Protein AF-A0A0J9TLI7-F1 (afdb_monomer_lite)

Secondary structure (DSSP, 8-state):
-PPPB--HHHHHHHHHHHHHHHHHHHHHHHHHHHHHHHHHHHHHHHHHHHHHHHT-SHHHHHHHHHHHHH-TT--HHHHHHHIIIIIHHHHHHHHHHHHHHHHHHHHHHHHHHHHHHHHHHHHTB-HHHHHHHHHTTTHHHHHHHHHHHHHHHHHHHHHHHHHHHHHHHHHHHHHHHHHHHHHHHTTTHHHHHHHHT-

Structure (mmCIF, N/CA/C/O backbone):
data_AF-A0A0J9TLI7-F1
#
_entry.id   AF-A0A0J9TLI7-F1
#
loop_
_atom_site.group_PDB
_atom_site.id
_atom_site.type_symbol
_atom_site.label_atom_id
_atom_site.label_alt_id
_atom_site.label_comp_id
_atom_site.label_asym_id
_atom_site.label_entity_id
_atom_site.label_seq_id
_atom_site.pdbx_PDB_ins_code
_atom_site.Cartn_x
_atom_site.Cartn_y
_atom_site.Cartn_z
_atom_site.occupancy
_atom_site.B_iso_or_equiv
_atom_site.auth_seq_id
_atom_site.auth_comp_id
_atom_site.auth_asym_id
_atom_site.auth_atom_id
_atom_site.pdbx_PDB_model_num
ATOM 1 N N . MET A 1 1 ? -34.061 2.898 21.676 1.00 44.84 1 MET A N 1
ATOM 2 C CA . MET A 1 1 ? -32.784 3.290 22.317 1.00 44.84 1 MET A CA 1
ATOM 3 C C . MET A 1 1 ? -32.244 2.070 23.052 1.00 44.84 1 MET A C 1
ATOM 5 O O . MET A 1 1 ? -33.017 1.471 23.788 1.00 44.84 1 MET A O 1
ATOM 9 N N . ARG A 1 2 ? -30.991 1.642 22.825 1.00 58.31 2 ARG A N 1
ATOM 10 C CA . ARG A 1 2 ? -30.380 0.601 23.676 1.00 58.31 2 ARG A CA 1
ATOM 11 C C . ARG A 1 2 ? -30.131 1.209 25.059 1.00 58.31 2 ARG A C 1
ATOM 13 O O . ARG A 1 2 ? -29.616 2.322 25.131 1.00 58.31 2 ARG A O 1
ATOM 20 N N . GLN A 1 3 ? -30.529 0.518 26.126 1.00 75.25 3 GLN A N 1
ATOM 21 C CA . GLN A 1 3 ? -30.187 0.929 27.489 1.00 75.25 3 GLN A CA 1
ATOM 22 C C . GLN A 1 3 ? -28.665 0.896 27.656 1.00 75.25 3 GLN A C 1
ATOM 24 O O . GLN A 1 3 ? -28.019 -0.073 27.253 1.00 75.25 3 GLN A O 1
ATOM 29 N N . LYS A 1 4 ? -28.101 1.970 28.217 1.00 84.69 4 LYS A N 1
ATOM 30 C CA . LYS A 1 4 ? -26.690 2.016 28.607 1.00 84.69 4 LYS A CA 1
ATOM 31 C C . LYS A 1 4 ? -26.465 1.096 29.806 1.00 84.69 4 LYS A C 1
ATOM 33 O O . LYS A 1 4 ? -27.371 0.882 30.607 1.00 84.69 4 LYS A O 1
ATOM 38 N N . ALA A 1 5 ? -25.264 0.547 29.924 1.00 84.06 5 ALA A N 1
ATOM 39 C CA . ALA A 1 5 ? -24.871 -0.215 31.097 1.00 84.06 5 ALA A CA 1
ATOM 40 C C . ALA A 1 5 ? -24.574 0.741 32.260 1.00 84.06 5 ALA A C 1
ATOM 42 O O . ALA A 1 5 ? -23.767 1.659 32.120 1.00 84.06 5 ALA A O 1
ATOM 43 N N . SER A 1 6 ? -25.184 0.491 33.414 1.00 86.56 6 SER A N 1
ATOM 44 C CA . SER A 1 6 ? -24.868 1.171 34.677 1.00 86.56 6 SER A CA 1
ATOM 45 C C . SER A 1 6 ? -23.756 0.461 35.467 1.00 86.56 6 SER A C 1
ATOM 47 O O . SER A 1 6 ? -23.133 1.045 36.347 1.00 86.56 6 SER A O 1
ATOM 49 N N . SER A 1 7 ? -23.465 -0.806 35.139 1.00 90.75 7 SER A N 1
ATOM 50 C CA . SER A 1 7 ? -22.418 -1.615 35.777 1.00 90.75 7 SER A CA 1
ATOM 51 C C . SER A 1 7 ? -21.146 -1.673 34.927 1.00 90.75 7 SER A C 1
ATOM 53 O O . SER A 1 7 ? -21.169 -2.194 33.808 1.00 90.75 7 SER A O 1
ATOM 55 N N . TRP A 1 8 ? -20.024 -1.209 35.494 1.00 89.50 8 TRP A N 1
ATOM 56 C CA . TRP A 1 8 ? -18.690 -1.305 34.884 1.00 89.50 8 TRP A CA 1
ATOM 57 C C . TRP A 1 8 ? -18.305 -2.742 34.553 1.00 89.50 8 TRP A C 1
ATOM 59 O O . TRP A 1 8 ? -17.880 -3.006 33.439 1.00 89.50 8 TRP A O 1
ATOM 69 N N . ASP A 1 9 ? -18.488 -3.687 35.476 1.00 88.44 9 ASP A N 1
ATOM 70 C CA . ASP A 1 9 ? -18.009 -5.061 35.287 1.00 88.44 9 ASP A CA 1
ATOM 71 C C . ASP A 1 9 ? -18.817 -5.797 34.209 1.00 88.44 9 ASP A C 1
ATOM 73 O O . ASP A 1 9 ? -18.264 -6.551 33.403 1.00 88.44 9 ASP A O 1
ATOM 77 N N . ALA A 1 10 ? -20.135 -5.569 34.157 1.00 89.25 10 ALA A N 1
ATOM 78 C CA . ALA A 1 10 ? -20.985 -6.107 33.096 1.00 89.25 10 ALA A CA 1
ATOM 79 C C . ALA A 1 10 ? -20.630 -5.489 31.735 1.00 89.25 10 ALA A C 1
ATOM 81 O O . ALA A 1 10 ? -20.543 -6.199 30.727 1.00 89.25 10 ALA A O 1
ATOM 82 N N . TRP A 1 11 ? -20.366 -4.181 31.711 1.00 92.44 11 TRP A N 1
ATOM 83 C CA . TRP A 1 11 ? -19.867 -3.488 30.531 1.00 92.44 11 TRP A CA 1
ATOM 84 C C . TRP A 1 11 ? -18.494 -4.034 30.108 1.00 92.44 11 TRP A C 1
ATOM 86 O O . TRP A 1 11 ? -18.333 -4.479 28.979 1.00 92.44 11 TRP A O 1
ATOM 96 N N . LEU A 1 12 ? -17.516 -4.151 30.993 1.00 88.94 12 LEU A N 1
ATOM 97 C CA . LEU A 1 12 ? -16.186 -4.641 30.641 1.00 88.94 12 LEU A CA 1
ATOM 98 C C . LEU A 1 12 ? -16.225 -6.085 30.106 1.00 88.94 12 LEU A C 1
ATOM 100 O O . LEU A 1 12 ? -15.574 -6.402 29.108 1.00 88.94 12 LEU A O 1
ATOM 104 N N . LYS A 1 13 ? -17.067 -6.953 30.687 1.00 86.94 13 LYS A N 1
ATOM 105 C CA . LYS A 1 13 ? -17.315 -8.315 30.172 1.00 86.94 13 LYS A CA 1
ATOM 106 C C . LYS A 1 13 ? -17.907 -8.310 28.760 1.00 86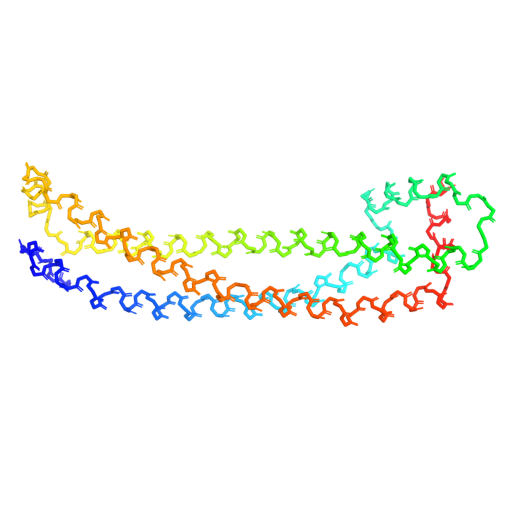.94 13 LYS A C 1
ATOM 108 O O . LYS A 1 13 ? -17.491 -9.112 27.923 1.00 86.94 13 LYS A O 1
ATOM 113 N N . GLY A 1 14 ? -18.843 -7.403 28.477 1.00 87.50 14 GLY A N 1
ATOM 114 C CA . GLY A 1 14 ? -19.465 -7.259 27.156 1.00 87.50 14 GLY A CA 1
ATOM 115 C C . GLY A 1 14 ? -18.499 -6.813 26.051 1.00 87.50 14 GLY A C 1
ATOM 116 O O . GLY A 1 14 ? -18.714 -7.148 24.887 1.00 87.50 14 GLY A O 1
ATOM 117 N N . THR A 1 15 ? -17.400 -6.140 26.407 1.00 88.94 15 THR A N 1
ATOM 118 C CA . THR A 1 15 ? -16.395 -5.623 25.462 1.00 88.94 15 THR A CA 1
ATOM 119 C C . THR A 1 15 ? -15.762 -6.725 24.615 1.00 88.94 15 THR A C 1
ATOM 121 O O . THR A 1 15 ? -15.526 -6.516 23.431 1.00 88.94 15 THR A O 1
ATOM 124 N N . LYS A 1 16 ? -15.536 -7.927 25.167 1.00 84.38 16 LYS A N 1
ATOM 125 C CA . LYS A 1 16 ? -14.957 -9.046 24.396 1.00 84.38 16 LYS A CA 1
ATOM 126 C C . LYS A 1 16 ? -15.847 -9.477 23.230 1.00 84.38 16 LYS A C 1
ATOM 128 O O . LYS A 1 16 ? -15.343 -9.720 22.141 1.00 84.38 16 LYS A O 1
ATOM 133 N N . LYS A 1 17 ? -17.162 -9.567 23.455 1.00 87.31 17 LYS A N 1
ATOM 134 C CA . LYS A 1 17 ? -18.124 -9.931 22.406 1.00 87.31 17 LYS A CA 1
ATOM 135 C C . LYS A 1 17 ? -18.183 -8.852 21.327 1.00 87.31 17 LYS A C 1
ATOM 137 O O . LYS A 1 17 ? -18.219 -9.167 20.145 1.00 87.31 17 LYS A O 1
ATOM 142 N N . ASP A 1 18 ? -18.178 -7.592 21.742 1.00 91.44 18 ASP A N 1
ATOM 143 C CA . ASP A 1 18 ? -18.232 -6.462 20.819 1.00 91.44 18 ASP A CA 1
ATOM 144 C C . ASP A 1 18 ? -16.942 -6.307 19.993 1.00 91.44 18 ASP A C 1
ATOM 146 O O . ASP A 1 18 ? -16.991 -6.017 18.802 1.00 91.44 18 ASP A O 1
ATOM 150 N N . TYR A 1 19 ? -15.787 -6.613 20.585 1.00 92.19 19 TYR A N 1
ATOM 151 C CA . TYR A 1 19 ? -14.505 -6.661 19.881 1.00 92.19 19 TYR A CA 1
ATOM 152 C C . TYR A 1 19 ? -14.490 -7.687 18.734 1.00 92.19 19 TYR A C 1
ATOM 154 O O . TYR A 1 19 ? -13.942 -7.419 17.665 1.00 92.19 19 TYR A O 1
ATOM 162 N N . GLU A 1 20 ? -15.131 -8.846 18.902 1.00 90.88 20 GLU A N 1
ATOM 163 C CA . GLU A 1 20 ? -15.270 -9.809 17.801 1.00 90.88 20 GLU A CA 1
ATOM 164 C C . GLU A 1 20 ? -16.144 -9.258 16.661 1.00 90.88 20 GLU A C 1
ATOM 166 O O . GLU A 1 20 ? -15.833 -9.482 15.490 1.00 90.88 20 GLU A O 1
ATOM 171 N N . ASN A 1 21 ? -17.168 -8.451 16.969 1.00 92.06 21 ASN A N 1
ATOM 172 C CA . ASN A 1 21 ? -17.944 -7.753 15.938 1.00 92.06 21 ASN A CA 1
ATOM 173 C C . ASN A 1 21 ? -17.088 -6.725 15.186 1.00 92.06 21 ASN A C 1
ATOM 175 O O . ASN A 1 21 ? -17.166 -6.671 13.958 1.00 92.06 21 ASN A O 1
ATOM 179 N N . LEU A 1 22 ? -16.248 -5.952 15.892 1.00 93.88 22 LEU A N 1
ATOM 180 C CA . LEU A 1 22 ? -15.279 -5.045 15.262 1.00 93.88 22 LEU A CA 1
ATOM 181 C C . LEU A 1 22 ? -14.381 -5.813 14.293 1.00 93.88 22 LEU A C 1
ATOM 183 O O . LEU A 1 22 ? -14.221 -5.386 13.155 1.00 93.88 22 LEU A O 1
ATOM 187 N N . LYS A 1 23 ? -13.803 -6.941 14.718 1.00 92.62 23 LYS A N 1
ATOM 188 C CA . LYS A 1 23 ? -12.916 -7.737 13.858 1.00 92.62 23 LYS A CA 1
ATOM 189 C C . LYS A 1 23 ? -13.610 -8.172 12.572 1.00 92.62 23 LYS A C 1
ATOM 191 O O . LYS A 1 23 ? -13.027 -8.030 11.501 1.00 92.62 23 LYS A O 1
ATOM 196 N N . CYS A 1 24 ? -14.836 -8.680 12.668 1.00 91.50 24 CYS A N 1
ATOM 197 C CA . CYS A 1 24 ? -15.616 -9.083 11.498 1.00 91.50 24 CYS A CA 1
ATOM 198 C C . CYS A 1 24 ? -15.924 -7.891 10.583 1.00 91.50 24 CYS A C 1
ATOM 200 O O . CYS A 1 24 ? -15.693 -7.971 9.378 1.00 91.50 24 CYS A O 1
ATOM 202 N N . PHE A 1 25 ? -16.386 -6.778 11.158 1.00 93.31 25 PHE A N 1
ATOM 203 C CA . PHE A 1 25 ? -16.691 -5.553 10.421 1.00 93.31 25 PHE A CA 1
ATOM 204 C C . PHE A 1 25 ? -15.458 -4.991 9.706 1.00 93.31 25 PHE A C 1
ATOM 206 O O . PHE A 1 25 ? -15.497 -4.742 8.502 1.00 93.31 25 PHE A O 1
ATOM 213 N N . ALA A 1 26 ? -14.352 -4.815 10.428 1.00 94.31 26 ALA A N 1
ATOM 214 C CA . ALA A 1 26 ? -13.114 -4.285 9.877 1.00 94.31 26 ALA A CA 1
ATOM 215 C C . ALA A 1 26 ? -12.562 -5.203 8.786 1.00 94.31 26 ALA A C 1
ATOM 217 O O . ALA A 1 26 ? -12.208 -4.720 7.718 1.00 94.31 26 ALA A O 1
ATOM 218 N N . LYS A 1 27 ? -12.550 -6.525 9.008 1.00 91.38 27 LYS A N 1
ATOM 219 C CA . LYS A 1 27 ? -12.073 -7.487 8.008 1.00 91.38 27 LYS A CA 1
ATOM 220 C C . LYS A 1 27 ? -12.856 -7.390 6.698 1.00 91.38 27 LYS A C 1
ATOM 222 O O . LYS A 1 27 ? -12.227 -7.381 5.650 1.00 91.38 27 LYS A O 1
ATOM 227 N N . GLY A 1 28 ? -14.188 -7.305 6.756 1.00 93.31 28 GLY A N 1
ATOM 228 C CA . GLY A 1 28 ? -15.023 -7.170 5.557 1.00 93.31 28 GLY A CA 1
ATOM 229 C C . GLY A 1 28 ? -14.711 -5.892 4.777 1.00 93.31 28 GLY A C 1
ATOM 230 O O . GLY A 1 28 ? -14.307 -5.962 3.623 1.00 93.31 28 GLY A O 1
ATOM 231 N N . ASN A 1 29 ? -14.784 -4.734 5.439 1.00 95.50 29 ASN A N 1
ATOM 232 C CA . ASN A 1 29 ? -14.527 -3.450 4.776 1.00 95.50 29 ASN A CA 1
ATOM 233 C C . ASN A 1 29 ? -13.097 -3.334 4.230 1.00 95.50 29 ASN A C 1
ATOM 235 O O . ASN A 1 29 ? -12.884 -2.780 3.15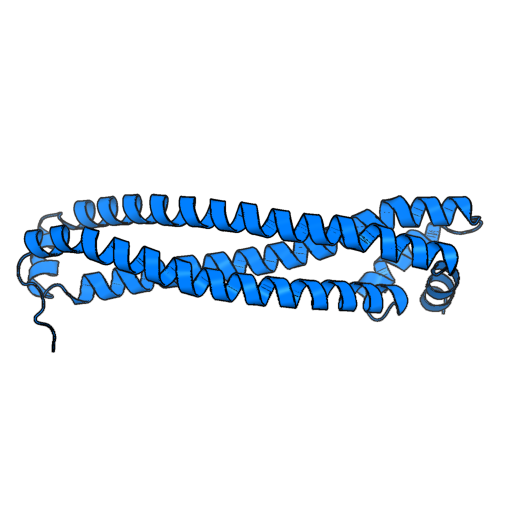5 1.00 95.50 29 ASN A O 1
ATOM 239 N N . LEU A 1 30 ? -12.108 -3.837 4.973 1.00 96.19 30 LEU A N 1
ATOM 240 C CA . LEU A 1 30 ? -10.720 -3.817 4.523 1.00 96.19 30 LEU A CA 1
ATOM 241 C C . LEU A 1 30 ? -10.502 -4.776 3.357 1.00 96.19 30 LEU A C 1
ATOM 243 O O . LEU A 1 30 ? -9.739 -4.440 2.464 1.00 96.19 30 LEU A O 1
ATOM 247 N N . TYR A 1 31 ? -11.168 -5.931 3.329 1.00 94.62 31 TYR A N 1
ATOM 248 C CA . TYR A 1 31 ? -11.099 -6.839 2.187 1.00 94.62 31 TYR A CA 1
ATOM 249 C C . TYR A 1 31 ? -11.650 -6.186 0.914 1.00 94.62 31 TYR A C 1
ATOM 251 O O . TYR A 1 31 ? -10.954 -6.164 -0.097 1.00 94.62 31 TYR A O 1
ATOM 259 N N . ASP A 1 32 ? -12.835 -5.574 0.985 1.00 96.19 32 ASP A N 1
ATOM 260 C CA . ASP A 1 32 ? -13.436 -4.867 -0.155 1.00 96.19 32 ASP A CA 1
ATOM 261 C C . ASP A 1 32 ? -12.530 -3.727 -0.645 1.00 96.19 32 ASP A C 1
ATOM 263 O O . ASP A 1 32 ? -12.310 -3.545 -1.845 1.00 96.19 32 ASP A O 1
ATOM 267 N N . TRP A 1 33 ? -11.935 -2.987 0.295 1.00 97.56 33 TRP A N 1
ATOM 268 C CA . TRP A 1 33 ? -10.953 -1.957 -0.020 1.00 97.56 33 TRP A CA 1
ATOM 269 C C . TRP A 1 33 ? -9.712 -2.540 -0.711 1.00 97.56 33 TRP A C 1
ATOM 271 O O . TRP A 1 33 ? -9.305 -2.021 -1.748 1.00 97.56 33 TRP A O 1
ATOM 281 N N . LEU A 1 34 ? -9.141 -3.640 -0.208 1.00 97.19 34 LEU A N 1
ATOM 282 C CA . LEU A 1 34 ? -7.989 -4.310 -0.825 1.00 97.19 34 LEU A CA 1
ATOM 283 C C . LEU A 1 34 ? -8.300 -4.796 -2.248 1.00 97.19 34 LEU A C 1
ATOM 285 O O . LEU A 1 34 ? -7.454 -4.647 -3.129 1.00 97.19 34 LEU A O 1
ATOM 289 N N . CYS A 1 35 ? -9.506 -5.309 -2.505 1.00 95.69 35 CYS A N 1
ATOM 290 C CA . CYS A 1 35 ? -9.954 -5.643 -3.859 1.00 95.69 35 CYS A CA 1
ATOM 291 C C . CYS A 1 35 ? -9.922 -4.411 -4.776 1.00 95.69 35 CYS A C 1
ATOM 293 O O . CYS A 1 35 ? -9.271 -4.450 -5.814 1.00 95.69 35 CYS A O 1
ATOM 295 N N . SER A 1 36 ? -10.500 -3.281 -4.354 1.00 97.12 36 SER A N 1
ATOM 296 C CA . SER A 1 36 ? -10.451 -2.045 -5.157 1.00 97.12 36 SER A CA 1
ATOM 297 C C . SER A 1 36 ? -9.028 -1.515 -5.388 1.00 97.12 36 SER A C 1
ATOM 299 O O . SER A 1 36 ? -8.728 -0.921 -6.427 1.00 97.12 36 SER A O 1
ATOM 301 N N . VAL A 1 37 ? -8.125 -1.730 -4.426 1.00 97.56 37 VAL A N 1
ATOM 302 C CA . VAL A 1 37 ? -6.715 -1.340 -4.542 1.00 97.56 37 VAL A CA 1
ATOM 303 C C . VAL A 1 37 ? -5.990 -2.223 -5.547 1.00 97.56 37 VAL A C 1
ATOM 305 O O . VAL A 1 37 ? -5.145 -1.709 -6.273 1.00 97.56 37 VAL A O 1
ATOM 308 N N . ARG A 1 38 ? -6.325 -3.514 -5.623 1.00 96.38 38 ARG A N 1
ATOM 309 C CA . ARG A 1 38 ? -5.784 -4.421 -6.640 1.00 96.38 38 ARG A CA 1
ATOM 310 C C . ARG A 1 38 ? -6.144 -3.944 -8.045 1.00 96.38 38 ARG A C 1
ATOM 312 O O . ARG A 1 38 ? -5.238 -3.744 -8.845 1.00 96.38 38 ARG A O 1
ATOM 319 N N . ASP A 1 39 ? -7.416 -3.645 -8.294 1.00 95.50 39 ASP A N 1
ATOM 320 C CA . ASP A 1 39 ? -7.869 -3.118 -9.591 1.00 95.50 39 ASP A CA 1
ATOM 321 C C . ASP A 1 39 ? -7.177 -1.781 -9.919 1.00 95.50 39 ASP A C 1
ATOM 323 O O . ASP A 1 39 ? -6.727 -1.527 -11.036 1.00 95.50 39 ASP A O 1
ATOM 327 N N . SER A 1 40 ? -7.014 -0.923 -8.906 1.00 97.19 40 SER A N 1
ATOM 328 C CA . SER A 1 40 ? -6.295 0.348 -9.047 1.00 97.19 40 SER A CA 1
ATOM 329 C C . SER A 1 40 ? -4.804 0.166 -9.343 1.00 97.19 40 SER A C 1
ATOM 331 O O . SER A 1 40 ? -4.195 1.051 -9.943 1.00 97.19 40 SER A O 1
ATOM 333 N N . PHE A 1 41 ? -4.197 -0.941 -8.907 1.00 97.81 41 PHE A N 1
ATOM 334 C CA . PHE A 1 41 ? -2.790 -1.226 -9.163 1.00 97.81 41 PHE A CA 1
ATOM 335 C C . PHE A 1 41 ? -2.559 -1.612 -10.625 1.00 97.81 41 PHE A C 1
ATOM 337 O O . PHE A 1 41 ? -1.606 -1.134 -11.229 1.00 97.81 41 PHE A O 1
ATOM 344 N N . GLU A 1 42 ? -3.462 -2.384 -11.230 1.00 95.69 42 GLU A N 1
ATOM 345 C CA . GLU A 1 42 ? -3.395 -2.704 -12.663 1.00 95.69 42 GLU A CA 1
ATOM 346 C C . GLU A 1 42 ? -3.471 -1.436 -13.525 1.00 95.69 42 GLU A C 1
ATOM 348 O O . GLU A 1 42 ? -2.641 -1.220 -14.410 1.00 95.69 42 GLU A O 1
ATOM 353 N N . LEU A 1 43 ? -4.407 -0.537 -13.204 1.00 97.00 43 LEU A N 1
ATOM 354 C CA . LEU A 1 43 ? -4.505 0.774 -13.853 1.00 97.00 43 LEU A CA 1
ATOM 355 C C . LEU A 1 43 ? -3.255 1.629 -13.616 1.00 97.00 43 LEU A C 1
ATOM 357 O O . LEU A 1 43 ? -2.812 2.357 -14.506 1.00 97.00 43 LEU A O 1
ATOM 361 N N . TYR A 1 44 ? -2.667 1.540 -12.422 1.00 97.62 44 TYR A N 1
ATOM 362 C CA . TYR A 1 44 ? -1.417 2.219 -12.117 1.00 97.62 44 TYR A CA 1
ATOM 363 C C . TYR A 1 44 ? -0.265 1.704 -12.993 1.00 97.62 44 TYR A C 1
ATOM 365 O O . TYR A 1 44 ? 0.439 2.531 -13.572 1.00 97.62 44 TYR A O 1
ATOM 373 N N . LEU A 1 45 ? -0.106 0.389 -13.173 1.00 97.56 45 LEU A N 1
ATOM 374 C CA . LEU A 1 45 ? 0.930 -0.182 -14.046 1.00 97.56 45 LEU A CA 1
ATOM 375 C C . LEU A 1 45 ? 0.769 0.283 -15.502 1.00 97.56 45 LEU A C 1
ATOM 377 O O . LEU A 1 45 ? 1.738 0.725 -16.118 1.00 97.56 45 LEU A O 1
ATOM 381 N N . GLN A 1 46 ? -0.460 0.302 -16.026 1.00 96.00 46 GLN A N 1
ATOM 382 C CA . GLN A 1 46 ? -0.750 0.855 -17.358 1.00 96.00 46 GLN A CA 1
ATOM 383 C C . GLN A 1 46 ? -0.388 2.344 -17.452 1.00 96.00 46 GLN A C 1
ATOM 385 O O . GLN A 1 46 ? 0.196 2.802 -18.439 1.00 96.00 46 GLN A O 1
ATOM 390 N N . SER A 1 47 ? -0.705 3.116 -16.410 1.00 95.50 47 SER A N 1
ATOM 391 C CA . SER A 1 47 ? -0.345 4.534 -16.356 1.00 95.50 47 SER A CA 1
ATOM 392 C C . SER A 1 47 ? 1.172 4.740 -16.311 1.00 95.50 47 SER A C 1
ATOM 394 O O . SER A 1 47 ? 1.677 5.663 -16.951 1.00 95.50 47 SER A O 1
ATOM 396 N N . LEU A 1 48 ? 1.900 3.859 -15.619 1.00 95.19 48 LEU A N 1
ATOM 397 C CA . LEU A 1 48 ? 3.354 3.885 -15.507 1.00 95.19 48 LEU A CA 1
ATOM 398 C C . LEU A 1 48 ? 4.006 3.564 -16.857 1.00 95.19 48 LEU A C 1
ATOM 400 O O . LEU A 1 48 ? 4.893 4.298 -17.291 1.00 95.19 48 LEU A O 1
ATOM 404 N N . GLU A 1 49 ? 3.512 2.549 -17.573 1.00 95.75 49 GLU A N 1
ATOM 405 C CA . GLU A 1 49 ? 3.943 2.251 -18.945 1.00 95.75 49 GLU A CA 1
ATOM 406 C C . GLU A 1 49 ? 3.752 3.464 -19.864 1.00 95.75 49 GLU A C 1
ATOM 408 O O . GLU A 1 49 ? 4.673 3.878 -20.575 1.00 95.75 49 GLU A O 1
ATOM 413 N N . SER A 1 50 ? 2.561 4.066 -19.837 1.00 94.81 50 SER A N 1
ATOM 414 C CA . SER A 1 50 ? 2.240 5.233 -20.660 1.00 94.81 50 SER A CA 1
ATOM 415 C C . SER A 1 50 ? 3.131 6.427 -20.315 1.00 94.81 50 SER A C 1
ATOM 417 O O . SER A 1 50 ? 3.672 7.082 -21.212 1.00 94.81 50 SER A O 1
ATOM 419 N N . LYS A 1 51 ? 3.331 6.699 -19.021 1.00 93.31 51 LYS A N 1
ATOM 420 C CA . LYS A 1 51 ? 4.200 7.768 -18.515 1.00 93.31 51 LYS A CA 1
ATOM 421 C C . LYS A 1 51 ? 5.626 7.624 -19.044 1.00 93.31 51 LYS A C 1
ATOM 423 O O . LYS A 1 51 ? 6.165 8.579 -19.602 1.00 93.31 51 LYS A O 1
ATOM 428 N N . TRP A 1 52 ? 6.219 6.439 -18.922 1.00 93.50 52 TRP A N 1
ATOM 429 C CA . TRP A 1 52 ? 7.599 6.190 -19.346 1.00 93.50 52 TRP A CA 1
ATOM 430 C C . TRP A 1 52 ? 7.752 6.131 -20.864 1.00 93.50 52 TRP A C 1
ATOM 432 O O . TRP A 1 52 ? 8.702 6.691 -21.408 1.00 93.50 52 TRP A O 1
ATOM 442 N N . THR A 1 53 ? 6.782 5.562 -21.578 1.00 91.94 53 THR A N 1
ATOM 443 C CA . THR A 1 53 ? 6.769 5.576 -23.050 1.00 91.94 53 THR A CA 1
ATOM 444 C C . THR A 1 53 ? 6.698 7.008 -23.578 1.00 91.94 53 THR A C 1
ATOM 446 O O . THR A 1 53 ? 7.435 7.398 -24.484 1.00 91.94 53 THR A O 1
ATOM 449 N N . SER A 1 54 ? 5.823 7.825 -22.996 1.00 87.75 54 SER A N 1
ATOM 450 C CA . SER A 1 54 ? 5.594 9.189 -23.460 1.00 87.75 54 SER A CA 1
ATOM 451 C C . SER A 1 54 ? 6.536 10.223 -22.845 1.00 87.75 54 SER A C 1
ATOM 453 O O . SER A 1 54 ? 6.581 11.330 -23.373 1.00 87.75 54 SER A O 1
ATOM 455 N N . CYS A 1 55 ? 7.309 9.913 -21.801 1.00 83.88 55 CYS A N 1
ATOM 456 C CA . CYS A 1 55 ? 8.108 10.899 -21.059 1.00 83.88 55 CYS A CA 1
ATOM 457 C C . CYS A 1 55 ? 7.264 12.142 -20.703 1.00 83.88 55 CYS A C 1
ATOM 459 O O . CYS A 1 55 ? 7.616 13.272 -21.043 1.00 83.88 55 CYS A O 1
ATOM 461 N N . SER A 1 56 ? 6.072 11.917 -20.144 1.00 77.81 56 SER A N 1
ATOM 462 C CA . SER A 1 56 ? 5.047 12.958 -19.988 1.00 77.81 56 SER A CA 1
ATOM 463 C C . SER A 1 56 ? 5.196 13.831 -18.745 1.00 77.81 56 SER A C 1
ATOM 465 O O . SER A 1 56 ? 4.457 14.805 -18.622 1.00 77.81 56 SER A O 1
ATOM 467 N N . ASP A 1 57 ? 6.087 13.492 -17.811 1.00 81.12 57 ASP A N 1
ATOM 468 C CA . ASP A 1 57 ? 6.268 14.246 -16.570 1.00 81.12 57 ASP A CA 1
ATOM 469 C C . ASP A 1 57 ? 7.721 14.688 -16.329 1.00 81.12 57 ASP A C 1
ATOM 471 O O . ASP A 1 57 ? 8.679 14.181 -16.925 1.00 81.12 57 ASP A O 1
ATOM 475 N N . ASN A 1 58 ? 7.876 15.688 -15.455 1.00 79.00 58 ASN A N 1
ATOM 476 C CA . ASN A 1 58 ? 9.177 16.277 -15.147 1.00 79.00 58 ASN A CA 1
ATOM 477 C C . ASN A 1 58 ? 10.109 15.300 -14.423 1.00 79.00 58 ASN A C 1
ATOM 479 O O . ASN A 1 58 ? 11.311 15.357 -14.646 1.00 79.00 58 ASN A O 1
ATOM 483 N N . THR A 1 59 ? 9.596 14.409 -13.573 1.00 80.38 59 THR A N 1
ATOM 484 C CA . THR A 1 59 ? 10.439 13.478 -12.807 1.00 80.38 59 THR A CA 1
ATOM 485 C C . THR A 1 59 ? 11.075 12.426 -13.710 1.00 80.38 59 THR A C 1
ATOM 487 O O . THR A 1 59 ? 12.283 12.216 -13.631 1.00 80.38 59 THR A O 1
ATOM 490 N N . THR A 1 60 ? 10.306 11.822 -14.621 1.00 82.31 60 THR A N 1
ATOM 491 C CA . THR A 1 60 ? 10.842 10.928 -15.657 1.00 82.31 60 THR A CA 1
ATOM 492 C C . THR A 1 60 ? 11.813 11.671 -16.559 1.00 82.31 60 THR A C 1
ATOM 494 O O . THR A 1 60 ? 12.875 11.142 -16.873 1.00 82.31 60 THR A O 1
ATOM 497 N N . THR A 1 61 ? 11.493 12.912 -16.933 1.00 80.94 61 THR A N 1
ATOM 498 C CA . THR A 1 61 ? 12.396 13.735 -17.748 1.00 80.94 61 THR A CA 1
ATOM 499 C C . THR A 1 61 ? 13.732 13.963 -17.039 1.00 80.94 61 THR A C 1
ATOM 501 O O . THR A 1 61 ? 14.768 13.743 -17.650 1.00 80.94 61 THR A O 1
ATOM 504 N N . VAL A 1 62 ? 13.730 14.336 -15.754 1.00 84.75 62 VAL A N 1
ATOM 505 C CA . VAL A 1 62 ? 14.955 14.558 -14.962 1.00 84.75 62 VAL A CA 1
ATOM 506 C C . VAL A 1 62 ? 15.781 13.280 -14.837 1.00 84.75 62 VAL A C 1
ATOM 508 O O . VAL A 1 62 ? 16.974 13.313 -15.122 1.00 84.75 62 VAL A O 1
ATOM 511 N N . PHE A 1 63 ? 15.156 12.150 -14.499 1.00 86.19 63 PHE A N 1
ATOM 512 C CA . PHE A 1 63 ? 15.859 10.866 -14.418 1.00 86.19 63 PHE A CA 1
ATOM 513 C C . PHE A 1 63 ? 16.514 10.494 -15.756 1.00 86.19 63 PHE A C 1
ATOM 515 O O . PHE A 1 63 ? 17.678 10.092 -15.814 1.00 86.19 63 PHE A O 1
ATOM 522 N N . LEU A 1 64 ? 15.779 10.674 -16.859 1.00 85.31 64 LEU A N 1
ATOM 523 C CA . LEU A 1 64 ? 16.318 10.451 -18.194 1.00 85.31 64 LEU A CA 1
ATOM 524 C C . LEU A 1 64 ? 17.438 11.447 -18.522 1.00 85.31 64 LEU A C 1
ATOM 526 O O . LEU A 1 64 ? 18.423 11.025 -19.111 1.00 85.31 64 LEU A O 1
ATOM 530 N N . CYS A 1 65 ? 17.343 12.726 -18.141 1.00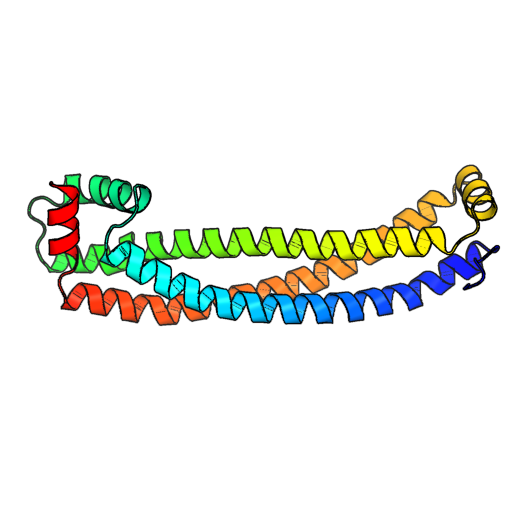 83.56 65 CYS A N 1
ATOM 531 C CA . CYS A 1 65 ? 18.421 13.710 -18.321 1.00 83.56 65 CYS A CA 1
ATOM 532 C C . CYS A 1 65 ? 19.724 13.257 -17.655 1.00 83.56 65 CYS A C 1
ATOM 534 O O . CYS A 1 65 ? 20.776 13.309 -18.292 1.00 83.56 65 CYS A O 1
ATOM 536 N N . GLU A 1 66 ? 19.649 12.810 -16.401 1.00 84.50 66 GLU A N 1
ATOM 537 C CA . GLU A 1 66 ? 20.805 12.335 -15.632 1.00 84.50 66 GLU A CA 1
ATOM 538 C C . GLU A 1 66 ? 21.455 11.125 -16.312 1.00 84.50 66 GLU A C 1
ATOM 540 O O . GLU A 1 66 ? 22.652 11.141 -16.590 1.00 84.50 66 GLU A O 1
ATOM 545 N N . CYS A 1 67 ? 20.658 10.126 -16.701 1.00 82.38 67 CYS A N 1
ATOM 546 C CA . CYS A 1 67 ? 21.160 8.956 -17.427 1.00 82.38 67 CYS A CA 1
ATOM 547 C C . CYS A 1 67 ? 21.726 9.320 -18.812 1.00 82.38 67 CYS A C 1
ATOM 549 O O . CYS A 1 67 ? 22.722 8.761 -19.275 1.00 82.38 67 CYS A O 1
ATOM 551 N N . LEU A 1 68 ? 21.099 10.273 -19.504 1.00 80.06 68 LEU A N 1
ATOM 552 C CA . LEU A 1 68 ? 21.470 10.646 -20.865 1.00 80.06 68 LEU A CA 1
ATOM 553 C C . LEU A 1 68 ? 22.758 11.465 -20.947 1.00 80.06 68 LEU A C 1
ATOM 555 O O . LEU A 1 68 ? 23.360 11.487 -22.029 1.00 80.06 68 LEU A O 1
ATOM 559 N N . ALA A 1 69 ? 23.195 12.086 -19.851 1.00 79.00 69 ALA A N 1
ATOM 560 C CA . ALA A 1 69 ? 24.466 12.802 -19.774 1.00 79.00 69 ALA A CA 1
ATOM 561 C C . ALA A 1 69 ? 25.662 11.883 -20.085 1.00 79.00 69 ALA A C 1
ATOM 563 O O . ALA A 1 69 ? 26.596 12.293 -20.774 1.00 79.00 69 ALA A O 1
ATOM 564 N N . GLU A 1 70 ? 25.589 10.618 -19.668 1.00 77.19 70 GLU A N 1
ATOM 565 C CA . GLU A 1 70 ? 26.648 9.614 -19.851 1.00 77.19 70 GLU A CA 1
ATOM 566 C C . GLU A 1 70 ? 26.392 8.671 -21.041 1.00 77.19 70 GLU A C 1
ATOM 568 O O . GLU A 1 70 ? 27.245 7.868 -21.415 1.00 77.19 70 GLU A O 1
ATOM 573 N N . SER A 1 71 ? 25.228 8.798 -21.686 1.00 81.12 71 SER A N 1
ATOM 574 C CA . SER A 1 71 ? 24.792 7.925 -22.789 1.00 81.12 71 SER A CA 1
ATOM 575 C C . SER A 1 71 ? 25.460 8.198 -24.144 1.00 81.12 71 SER A C 1
ATOM 577 O O . SER A 1 71 ? 25.130 7.564 -25.152 1.00 81.12 71 SER A O 1
ATOM 579 N N . SER A 1 72 ? 26.354 9.191 -24.223 1.00 78.31 72 SER A N 1
ATOM 580 C CA . SER A 1 72 ? 26.998 9.568 -25.485 1.00 78.31 72 SER A CA 1
ATOM 581 C C . SER A 1 72 ? 27.852 8.412 -26.011 1.00 78.31 72 SER A C 1
ATOM 583 O O . SER A 1 72 ? 28.821 8.005 -25.378 1.00 78.31 72 SER A O 1
ATOM 585 N N . GLY A 1 73 ? 27.480 7.875 -27.175 1.00 81.94 73 GLY A N 1
ATOM 586 C CA . GLY A 1 73 ? 28.164 6.736 -27.791 1.00 81.94 73 GLY A CA 1
ATOM 587 C C . GLY A 1 73 ? 27.672 5.361 -27.336 1.00 81.94 73 GLY A C 1
ATOM 588 O O . GLY A 1 73 ? 28.285 4.366 -27.715 1.00 81.94 73 GLY A O 1
ATOM 589 N N . TRP A 1 74 ? 26.581 5.276 -26.566 1.00 92.44 74 TRP A N 1
ATOM 590 C CA . TRP A 1 74 ? 25.992 3.981 -26.225 1.00 92.44 74 TRP A CA 1
ATOM 591 C C . TRP A 1 74 ? 25.472 3.248 -27.465 1.00 92.44 74 TRP A C 1
ATOM 593 O O . TRP A 1 74 ? 24.696 3.803 -28.247 1.00 92.44 74 TRP A O 1
ATOM 603 N N . GLY A 1 75 ? 25.870 1.985 -27.615 1.00 92.69 75 GLY A N 1
ATOM 604 C CA . GLY A 1 75 ? 25.274 1.045 -28.564 1.00 92.69 75 GLY A CA 1
ATOM 605 C C . GLY A 1 75 ? 24.058 0.318 -27.986 1.00 92.69 75 GLY A C 1
ATOM 606 O O . GLY A 1 75 ? 23.796 0.382 -26.783 1.00 92.69 75 GLY A O 1
ATOM 607 N N . ASP A 1 76 ? 23.345 -0.427 -28.838 1.00 94.62 76 ASP A N 1
ATOM 608 C CA . ASP A 1 76 ? 22.157 -1.202 -28.440 1.00 94.62 76 ASP A CA 1
ATOM 609 C C . ASP A 1 76 ? 22.400 -2.096 -27.198 1.00 94.62 76 ASP A C 1
ATOM 611 O O . ASP A 1 76 ? 21.602 -2.016 -26.266 1.00 94.62 76 ASP A O 1
ATOM 615 N N . PRO A 1 77 ? 23.525 -2.838 -27.060 1.00 96.44 77 PRO A N 1
ATOM 616 C CA . PRO A 1 77 ? 23.750 -3.673 -25.872 1.00 96.44 77 PRO A CA 1
ATOM 617 C C . PRO A 1 77 ? 23.846 -2.891 -24.552 1.00 96.44 77 PRO A C 1
ATOM 619 O O . PRO A 1 77 ? 23.469 -3.396 -23.494 1.00 96.44 77 PRO A O 1
ATOM 622 N N . GLN A 1 78 ? 24.358 -1.655 -24.589 1.00 95.00 78 GLN A N 1
ATOM 623 C CA . GLN A 1 78 ? 24.441 -0.800 -23.399 1.00 95.00 78 GLN A CA 1
ATOM 624 C C . GLN A 1 78 ? 23.051 -0.302 -23.002 1.00 95.00 78 GLN A C 1
ATOM 626 O O . GLN A 1 78 ? 22.699 -0.346 -21.824 1.00 95.00 78 GLN A O 1
ATOM 631 N N . TRP A 1 79 ? 22.241 0.087 -23.990 1.00 95.00 79 TRP A N 1
ATOM 632 C CA . TRP A 1 79 ? 20.847 0.465 -23.780 1.00 95.00 79 TRP A CA 1
ATOM 633 C C . TRP A 1 79 ? 20.013 -0.677 -23.213 1.00 95.00 79 TRP A C 1
ATOM 635 O O . TRP A 1 79 ? 19.321 -0.487 -22.215 1.00 95.00 79 TRP A O 1
ATOM 645 N N . GLU A 1 80 ? 20.124 -1.872 -23.783 1.00 96.62 80 GLU A N 1
ATOM 646 C CA . GLU A 1 80 ? 19.443 -3.065 -23.278 1.00 96.62 80 GLU A CA 1
ATOM 647 C C . GLU A 1 80 ? 19.830 -3.376 -21.831 1.00 96.62 80 GLU A C 1
ATOM 649 O O . GLU A 1 80 ? 18.962 -3.639 -20.995 1.00 96.62 80 GLU A O 1
ATOM 654 N N . SER A 1 81 ? 21.127 -3.303 -21.510 1.00 95.69 81 SER A N 1
ATOM 655 C CA . SER A 1 81 ? 21.609 -3.500 -20.141 1.00 95.69 81 SER A CA 1
ATOM 656 C C . SER A 1 81 ? 21.048 -2.449 -19.183 1.00 95.69 81 SER A C 1
ATOM 658 O O . SER A 1 81 ? 20.696 -2.789 -18.055 1.00 95.69 81 SER A O 1
ATOM 660 N N . TRP A 1 82 ? 20.971 -1.185 -19.601 1.00 95.00 82 TRP A N 1
ATOM 661 C CA . TRP A 1 82 ? 20.417 -0.110 -18.779 1.00 95.00 82 TRP A CA 1
ATOM 662 C C . TRP A 1 82 ? 18.912 -0.285 -18.553 1.00 95.00 82 TRP A C 1
ATOM 664 O O . TRP A 1 82 ? 18.454 -0.188 -17.416 1.00 95.00 82 TRP A O 1
ATOM 674 N N . VAL A 1 83 ? 18.149 -0.642 -19.593 1.00 95.31 83 VAL A N 1
ATOM 675 C CA . VAL A 1 83 ? 16.706 -0.918 -19.483 1.00 95.31 83 VAL A CA 1
ATOM 676 C C . VAL A 1 83 ? 16.448 -2.073 -18.511 1.00 95.31 83 VAL A C 1
ATOM 678 O O . VAL A 1 83 ? 15.620 -1.961 -17.608 1.00 95.31 83 VAL A O 1
ATOM 681 N N . LYS A 1 84 ? 17.199 -3.173 -18.639 1.00 95.75 84 LYS A N 1
ATOM 682 C CA . LYS A 1 84 ? 17.035 -4.370 -17.794 1.00 95.75 84 LYS A CA 1
ATOM 683 C C . LYS A 1 84 ? 17.455 -4.164 -16.334 1.00 95.75 84 LYS A C 1
ATOM 685 O O . 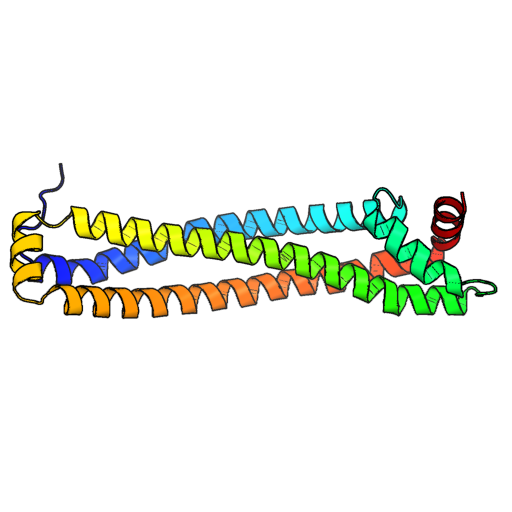LYS A 1 84 ? 17.054 -4.966 -15.492 1.00 95.75 84 LYS A O 1
ATOM 690 N N . LYS A 1 85 ? 18.251 -3.132 -16.032 1.00 94.19 85 LYS A N 1
ATOM 691 C CA . LYS A 1 85 ? 18.780 -2.855 -14.686 1.00 94.19 85 LYS A CA 1
ATOM 692 C C . LYS A 1 85 ? 18.230 -1.556 -14.112 1.00 94.19 85 LYS A C 1
ATOM 694 O O . LYS A 1 85 ? 17.302 -1.595 -13.315 1.00 94.19 85 LYS A O 1
ATOM 699 N N . GLU A 1 86 ? 18.780 -0.425 -14.537 1.00 93.75 86 GLU A N 1
ATOM 700 C CA . GLU A 1 86 ? 18.510 0.883 -13.936 1.00 93.75 86 GLU A CA 1
ATOM 701 C C . GLU A 1 86 ? 17.052 1.300 -14.117 1.00 93.75 86 GLU A C 1
ATOM 703 O O . GLU A 1 86 ? 16.390 1.688 -13.155 1.00 93.75 86 GLU A O 1
ATOM 708 N N . LEU A 1 87 ? 16.507 1.153 -15.330 1.00 93.75 87 LEU A N 1
ATOM 709 C CA . LEU A 1 87 ? 15.103 1.490 -15.563 1.00 93.75 87 LEU A CA 1
ATOM 710 C C . LEU A 1 87 ? 14.172 0.556 -14.783 1.00 93.75 87 LEU A C 1
ATOM 712 O O . LEU A 1 87 ? 13.208 1.021 -14.179 1.00 93.75 87 LEU A O 1
ATOM 716 N N . LYS A 1 88 ? 14.466 -0.749 -14.748 1.00 96.00 88 LYS A N 1
ATOM 717 C CA . LYS A 1 88 ? 13.681 -1.710 -13.961 1.00 96.00 88 LYS A CA 1
ATOM 718 C C . LYS A 1 88 ? 13.647 -1.341 -12.474 1.00 96.00 88 LYS A C 1
ATOM 720 O O . LYS A 1 88 ? 12.570 -1.340 -11.877 1.00 96.00 88 LYS A O 1
ATOM 725 N N . GLU A 1 89 ? 14.791 -1.010 -11.882 1.00 95.44 89 GLU A N 1
ATOM 726 C CA . GLU A 1 89 ? 14.870 -0.597 -10.473 1.00 95.44 89 GLU A CA 1
ATOM 727 C C . GLU A 1 89 ? 14.150 0.733 -10.217 1.00 95.44 89 GLU A C 1
ATOM 729 O O . GLU A 1 89 ? 13.465 0.890 -9.200 1.00 95.44 89 GLU A O 1
ATOM 734 N N . GLN A 1 90 ? 14.205 1.669 -11.165 1.00 95.00 90 GLN A N 1
ATOM 735 C CA . GLN A 1 90 ? 13.446 2.913 -11.076 1.00 95.00 90 GLN A CA 1
ATOM 736 C C . GLN A 1 90 ? 11.928 2.662 -11.105 1.00 95.00 90 GLN A C 1
ATOM 738 O O . GLN A 1 90 ? 11.202 3.184 -10.256 1.00 95.00 90 GLN A O 1
ATOM 743 N N . LEU A 1 91 ? 11.434 1.815 -12.015 1.00 96.31 91 LEU A N 1
ATOM 744 C CA . LEU A 1 91 ? 10.017 1.422 -12.056 1.00 96.31 91 LEU A CA 1
ATOM 745 C C . LEU A 1 91 ? 9.581 0.743 -10.755 1.00 96.31 91 LEU A C 1
ATOM 747 O O . LEU A 1 91 ? 8.500 1.022 -10.235 1.00 96.31 91 LEU A O 1
ATOM 751 N N . LYS A 1 92 ? 10.437 -0.122 -10.204 1.00 96.94 92 LYS A N 1
ATOM 752 C CA . LYS A 1 92 ? 10.187 -0.804 -8.932 1.00 96.94 92 LYS A CA 1
ATOM 753 C C . LYS A 1 92 ? 10.097 0.184 -7.773 1.00 96.94 92 LYS A C 1
ATOM 755 O O . LYS A 1 92 ? 9.214 0.050 -6.927 1.00 96.94 92 LYS A O 1
ATOM 760 N N . THR A 1 93 ? 10.960 1.197 -7.759 1.00 96.25 93 THR A N 1
ATOM 761 C CA . THR A 1 93 ? 10.937 2.278 -6.765 1.00 96.25 93 THR A CA 1
ATOM 762 C C . THR A 1 93 ? 9.624 3.060 -6.827 1.00 96.25 93 THR A C 1
ATOM 764 O O . THR A 1 93 ? 9.005 3.308 -5.789 1.00 96.25 93 THR A O 1
ATOM 767 N N . GLU A 1 94 ? 9.145 3.399 -8.027 1.00 96.38 94 GLU A N 1
ATOM 768 C CA . GLU A 1 94 ? 7.848 4.065 -8.197 1.00 96.38 94 GLU A CA 1
ATOM 769 C C . GLU A 1 94 ? 6.680 3.182 -7.730 1.00 96.38 94 GLU A C 1
ATOM 771 O O . GLU A 1 94 ? 5.829 3.645 -6.962 1.00 96.38 94 GLU A O 1
ATOM 776 N N . ALA A 1 95 ? 6.672 1.898 -8.104 1.00 97.12 95 ALA A N 1
ATOM 777 C CA . ALA A 1 95 ? 5.651 0.953 -7.656 1.00 97.12 95 ALA A CA 1
ATOM 778 C C . ALA A 1 95 ? 5.651 0.796 -6.127 1.00 97.12 95 ALA A C 1
ATOM 780 O O . ALA A 1 95 ? 4.597 0.832 -5.487 1.00 97.12 95 ALA A O 1
ATOM 781 N N . GLN A 1 96 ? 6.830 0.710 -5.507 1.00 97.62 96 GLN A N 1
ATOM 782 C CA . GLN A 1 96 ? 6.970 0.642 -4.055 1.00 97.62 96 GLN A CA 1
ATOM 783 C C . GLN A 1 96 ? 6.475 1.920 -3.365 1.00 97.62 96 GLN A C 1
ATOM 785 O O . GLN A 1 96 ? 5.841 1.836 -2.308 1.00 97.62 96 GLN A O 1
ATOM 790 N N . ALA A 1 97 ? 6.709 3.099 -3.945 1.00 97.25 97 ALA A N 1
ATOM 791 C CA . ALA A 1 97 ? 6.188 4.362 -3.425 1.00 97.25 97 ALA A CA 1
ATOM 792 C C . ALA A 1 97 ? 4.651 4.416 -3.490 1.00 97.25 97 ALA A C 1
ATOM 794 O O . ALA A 1 97 ? 3.994 4.846 -2.531 1.00 97.25 97 ALA A O 1
ATOM 795 N N . TRP A 1 98 ? 4.065 3.913 -4.579 1.00 97.81 98 TRP A N 1
ATOM 796 C CA . TRP A 1 98 ? 2.615 3.784 -4.712 1.00 97.81 98 TRP A CA 1
ATOM 797 C C . TRP A 1 98 ? 2.037 2.830 -3.656 1.00 97.81 98 TRP A C 1
ATOM 799 O O . TRP A 1 98 ? 1.139 3.215 -2.902 1.00 97.81 98 TRP A O 1
ATOM 809 N N . ILE A 1 99 ? 2.611 1.628 -3.514 1.00 97.69 99 ILE A N 1
ATOM 810 C CA . ILE A 1 99 ? 2.197 0.626 -2.513 1.00 97.69 99 ILE A CA 1
ATOM 811 C C . ILE A 1 99 ? 2.329 1.195 -1.094 1.00 97.69 99 ILE A C 1
ATOM 813 O O . ILE A 1 99 ? 1.444 1.007 -0.259 1.00 97.69 99 ILE A O 1
ATOM 817 N N . SER A 1 100 ? 3.392 1.952 -0.819 1.00 97.56 100 SER A N 1
ATOM 818 C CA . SER A 1 100 ? 3.612 2.597 0.481 1.00 97.56 100 SER A CA 1
ATOM 819 C C . SER A 1 100 ? 2.554 3.655 0.797 1.00 97.56 100 SER A C 1
ATOM 821 O O . SER A 1 100 ? 2.142 3.791 1.949 1.00 97.56 100 SER A O 1
ATOM 823 N N . THR A 1 101 ? 2.071 4.385 -0.211 1.00 97.75 101 THR A N 1
ATOM 824 C CA . THR A 1 101 ? 0.934 5.303 -0.042 1.00 97.75 101 THR A CA 1
ATOM 825 C C . THR A 1 101 ? -0.325 4.530 0.342 1.00 97.75 101 THR A C 1
ATOM 827 O O . THR A 1 101 ? -1.007 4.901 1.294 1.00 97.75 101 THR A O 1
ATOM 830 N N . LYS A 1 102 ? -0.581 3.391 -0.308 1.00 97.94 102 LYS A N 1
ATOM 831 C CA . LYS A 1 102 ? -1.715 2.523 0.039 1.00 97.94 102 LYS A CA 1
ATOM 832 C C . LYS A 1 102 ? -1.585 1.893 1.425 1.00 97.94 102 LYS A C 1
ATOM 834 O O . LYS A 1 102 ? -2.586 1.814 2.129 1.00 97.94 102 LYS A O 1
ATOM 839 N N . LYS A 1 103 ? -0.378 1.548 1.887 1.00 97.25 103 LYS A N 1
ATOM 840 C CA . LYS A 1 103 ? -0.168 1.115 3.283 1.00 97.25 103 LYS A CA 1
ATOM 841 C C . LYS A 1 103 ? -0.611 2.194 4.269 1.00 97.25 103 LYS A C 1
ATOM 843 O O . LYS A 1 103 ? -1.306 1.887 5.229 1.00 97.25 103 LYS A O 1
ATOM 848 N N . LYS A 1 104 ? -0.274 3.462 4.014 1.00 97.25 104 LYS A N 1
ATOM 849 C CA . LYS A 1 104 ? -0.709 4.575 4.875 1.00 97.25 104 LYS A CA 1
ATOM 850 C C . LYS A 1 104 ? -2.233 4.711 4.912 1.00 97.25 104 LYS A C 1
ATOM 852 O O . LYS A 1 104 ? -2.787 4.887 5.993 1.00 97.25 104 LYS A O 1
ATOM 857 N N . ASP A 1 105 ? -2.903 4.588 3.766 1.00 97.50 105 ASP A N 1
ATOM 858 C CA . ASP A 1 105 ? -4.371 4.610 3.694 1.00 97.50 105 ASP A CA 1
ATOM 859 C C . ASP A 1 105 ? -4.985 3.452 4.500 1.00 97.50 105 ASP A C 1
ATOM 861 O O . ASP A 1 105 ? -5.898 3.658 5.304 1.00 97.50 105 ASP A O 1
ATOM 865 N N . PHE A 1 106 ? -4.439 2.243 4.334 1.00 97.06 106 PHE A N 1
ATOM 866 C CA . PHE A 1 106 ? -4.838 1.050 5.077 1.00 97.06 106 PHE A CA 1
ATOM 867 C C . PHE A 1 106 ? -4.682 1.255 6.590 1.00 97.06 106 PHE A C 1
ATOM 869 O O . PHE A 1 106 ? -5.629 1.033 7.341 1.00 97.06 106 PHE A O 1
ATOM 876 N N . ASP A 1 107 ? -3.536 1.766 7.039 1.00 95.75 107 ASP A N 1
ATOM 877 C CA . ASP A 1 107 ? -3.264 2.043 8.455 1.00 95.75 107 ASP A CA 1
ATOM 878 C C . ASP A 1 107 ? -4.171 3.135 9.029 1.00 95.75 107 ASP A C 1
ATOM 880 O O . ASP A 1 107 ? -4.599 3.070 10.187 1.00 95.75 107 ASP A O 1
ATOM 884 N N . GLY A 1 108 ? -4.533 4.118 8.205 1.00 96.56 108 GLY A N 1
ATOM 885 C CA . GLY A 1 108 ? -5.533 5.120 8.550 1.00 96.56 108 GLY A CA 1
ATOM 886 C C . GLY A 1 108 ? -6.915 4.504 8.777 1.00 96.56 108 GLY A C 1
ATOM 887 O O . GLY A 1 108 ? -7.579 4.820 9.768 1.00 96.56 108 GLY A O 1
ATOM 888 N N . LEU A 1 109 ? -7.352 3.598 7.897 1.00 96.19 109 LEU A N 1
ATOM 889 C CA . LEU A 1 109 ? -8.639 2.904 8.022 1.00 96.19 109 LEU A CA 1
ATOM 890 C C . LEU A 1 109 ? -8.676 1.979 9.239 1.00 96.19 109 LEU A C 1
ATOM 892 O O . LEU A 1 109 ? -9.646 2.010 10.002 1.00 96.19 109 LEU A O 1
ATOM 896 N N . THR A 1 110 ? -7.623 1.190 9.455 1.00 94.62 110 THR A N 1
ATOM 897 C CA . THR A 1 110 ? -7.541 0.265 10.592 1.00 94.62 110 THR A CA 1
ATOM 898 C C . THR A 1 110 ? -7.613 1.024 11.915 1.00 94.62 110 THR A C 1
ATOM 900 O O . THR A 1 110 ? -8.442 0.678 12.764 1.00 94.62 110 THR A O 1
ATOM 903 N N . SER A 1 111 ? -6.840 2.106 12.043 1.00 95.00 111 SER A N 1
ATOM 904 C CA . SER A 1 111 ? -6.848 3.000 13.206 1.00 95.00 111 SER A CA 1
ATOM 905 C C . SER A 1 111 ? -8.221 3.635 13.411 1.00 95.00 111 SER A C 1
ATOM 907 O O . SER A 1 111 ? -8.767 3.603 14.513 1.00 95.00 111 SER A O 1
ATOM 909 N N . LYS A 1 112 ? -8.838 4.146 12.337 1.00 95.94 112 LYS A N 1
ATOM 910 C CA . LYS A 1 112 ? -10.178 4.745 12.378 1.00 95.94 112 LYS A CA 1
ATOM 911 C C . LYS A 1 112 ? -11.227 3.766 12.901 1.00 95.94 112 LYS A C 1
ATOM 913 O O . LYS A 1 112 ? -12.029 4.147 13.752 1.00 95.94 112 LYS A O 1
ATOM 918 N N . TYR A 1 113 ? -11.247 2.523 12.418 1.00 95.81 113 TYR A N 1
ATOM 919 C CA . TYR A 1 113 ? -12.219 1.524 12.874 1.00 95.81 113 TYR A CA 1
ATOM 920 C C . TYR A 1 113 ? -12.037 1.171 14.349 1.00 95.81 113 TYR A C 1
ATOM 922 O O . TYR A 1 113 ? -13.026 1.094 15.079 1.00 95.81 113 TYR A O 1
ATOM 930 N N . PHE A 1 114 ? -10.792 1.022 14.807 1.00 96.00 114 PHE A N 1
ATOM 931 C CA . PHE A 1 114 ? -10.514 0.744 16.213 1.00 96.00 114 PHE A CA 1
ATOM 932 C C . PHE A 1 114 ? -10.924 1.914 17.121 1.00 96.00 114 PHE A C 1
ATOM 934 O O . PHE A 1 114 ? -11.594 1.704 18.132 1.00 96.00 114 PHE A O 1
ATOM 941 N N . SER A 1 115 ? -10.602 3.153 16.738 1.00 95.56 115 SER A N 1
ATOM 942 C CA . SER A 1 115 ? -11.008 4.352 17.483 1.00 95.56 115 SER A CA 1
ATOM 943 C C . SER A 1 115 ? -12.526 4.510 17.548 1.00 95.56 115 SER A C 1
ATOM 945 O O . SER A 1 115 ? -13.069 4.740 18.626 1.00 95.56 115 SER A O 1
ATOM 947 N N . LEU A 1 116 ? -13.233 4.312 16.430 1.00 95.12 116 LEU A N 1
ATOM 948 C CA . LEU A 1 116 ? -14.699 4.362 16.403 1.00 95.12 116 LEU A CA 1
ATOM 949 C C . LEU A 1 116 ? -15.327 3.304 17.313 1.00 95.12 116 LEU A C 1
ATOM 951 O O . LEU A 1 116 ? -16.303 3.591 18.006 1.00 95.12 116 LEU A O 1
ATOM 955 N N . TRP A 1 117 ? -14.762 2.097 17.338 1.00 95.69 117 TRP A N 1
ATOM 956 C CA . TRP A 1 117 ? -15.188 1.052 18.261 1.00 95.69 117 TRP A CA 1
ATOM 957 C C . TRP A 1 117 ? -14.952 1.447 19.721 1.00 95.69 117 TRP A C 1
ATOM 959 O O . TRP A 1 117 ? -15.874 1.339 20.530 1.00 95.69 117 TRP A O 1
ATOM 969 N N . LYS A 1 118 ? -13.766 1.970 20.057 1.00 94.56 118 LYS A N 1
ATOM 970 C CA . LYS A 1 118 ? -13.434 2.432 21.415 1.00 94.56 118 LYS A CA 1
ATOM 971 C C . LYS A 1 118 ? -14.418 3.510 21.885 1.00 94.56 118 LYS A C 1
ATOM 973 O O . LYS A 1 118 ? -14.953 3.424 22.993 1.00 94.56 118 LYS A O 1
ATOM 978 N N . ASP A 1 119 ? -14.722 4.472 21.016 1.00 93.75 119 ASP A N 1
ATOM 979 C CA . ASP A 1 119 ? -15.678 5.549 21.279 1.00 93.75 119 ASP A CA 1
ATOM 980 C C . ASP A 1 119 ? -17.109 5.036 21.448 1.00 93.75 119 ASP A C 1
ATOM 982 O O . ASP A 1 119 ? -17.821 5.460 22.364 1.00 93.75 119 ASP A O 1
ATOM 986 N N . HIS A 1 120 ? -17.546 4.127 20.572 1.00 92.62 120 HIS A N 1
ATOM 987 C CA . HIS A 1 120 ? -18.860 3.497 20.669 1.00 92.62 120 HIS A CA 1
ATOM 988 C C . HIS A 1 120 ? -18.988 2.735 21.987 1.00 92.62 120 HIS A C 1
ATOM 990 O O . HIS A 1 120 ? -19.939 2.955 22.737 1.00 92.62 120 HIS A O 1
ATOM 996 N N . ARG A 1 121 ? -17.982 1.922 22.322 1.00 92.94 121 ARG A N 1
ATOM 997 C CA . ARG A 1 121 ? -17.967 1.131 23.549 1.00 92.94 121 ARG A CA 1
ATOM 998 C C . ARG A 1 121 ? -18.037 2.016 24.785 1.00 92.94 121 ARG A C 1
ATOM 1000 O O . ARG A 1 121 ? -18.848 1.746 25.667 1.00 92.94 121 ARG A O 1
ATOM 1007 N N . ARG A 1 122 ? -17.274 3.113 24.839 1.00 90.62 122 ARG A N 1
ATOM 1008 C CA . ARG A 1 122 ? -17.365 4.088 25.939 1.00 90.62 122 ARG A CA 1
ATOM 1009 C C . ARG A 1 122 ? -18.777 4.660 26.077 1.00 90.62 122 ARG A C 1
ATOM 1011 O O . ARG A 1 122 ? -19.264 4.807 27.192 1.00 90.62 122 ARG A O 1
ATOM 1018 N N . LYS A 1 123 ? -19.438 5.005 24.966 1.00 91.25 123 LYS A N 1
ATOM 1019 C CA . LYS A 1 123 ? -20.785 5.615 24.970 1.00 91.25 123 LYS A CA 1
ATOM 1020 C C . LYS A 1 123 ? -21.887 4.662 25.447 1.00 91.25 123 LYS A C 1
ATOM 1022 O O . LYS A 1 123 ? -22.963 5.138 25.815 1.00 91.25 123 LYS A O 1
ATOM 1027 N N . GLU A 1 124 ? -21.632 3.356 25.450 1.00 92.06 124 GLU A N 1
ATOM 1028 C CA . GLU A 1 124 ? -22.547 2.336 25.975 1.00 92.06 124 GLU A CA 1
ATOM 1029 C C . GLU A 1 124 ? -22.528 2.219 27.505 1.00 92.06 124 GLU A C 1
ATOM 1031 O O . GLU A 1 124 ? -23.423 1.583 28.059 1.00 92.06 124 GLU A O 1
ATOM 1036 N N . LEU A 1 125 ? -21.562 2.836 28.195 1.00 92.94 125 LEU A N 1
ATOM 1037 C CA . LEU A 1 125 ? -21.564 2.965 29.653 1.00 92.94 125 LEU A CA 1
ATOM 1038 C C . LEU A 1 125 ? -22.214 4.294 30.070 1.00 92.94 125 LEU A C 1
ATOM 1040 O O . LEU A 1 125 ? -22.067 5.322 29.399 1.00 92.94 125 LEU A O 1
ATOM 1044 N N . GLU A 1 126 ? -22.946 4.288 31.180 1.00 93.25 126 GLU A N 1
ATOM 1045 C CA . GLU A 1 126 ? -23.430 5.516 31.809 1.00 93.25 126 GLU A CA 1
ATOM 1046 C C . GLU A 1 126 ? -22.270 6.423 32.242 1.00 93.25 126 GLU A C 1
ATOM 1048 O O . GLU A 1 126 ? -21.218 5.965 32.692 1.00 93.25 126 GLU A O 1
ATOM 1053 N N . GLU A 1 127 ? -22.465 7.736 32.107 1.00 91.94 127 GLU A N 1
ATOM 1054 C CA . GLU A 1 127 ? -21.411 8.714 32.381 1.00 91.94 127 GLU A CA 1
ATOM 1055 C C . GLU A 1 127 ? -20.977 8.699 33.850 1.00 91.94 127 GLU A C 1
ATOM 1057 O O . GLU A 1 127 ? -19.786 8.790 34.140 1.00 91.94 127 GLU A O 1
ATOM 1062 N N . GLU A 1 128 ? -21.924 8.513 34.768 1.00 91.50 128 GLU A N 1
ATOM 1063 C CA . GLU A 1 128 ? -21.632 8.434 36.198 1.00 91.50 128 GLU A CA 1
ATOM 1064 C C . GLU A 1 128 ? -20.843 7.169 36.548 1.00 91.50 128 GLU A C 1
ATOM 1066 O O . GLU A 1 128 ? -19.830 7.257 37.237 1.00 91.50 128 GLU A O 1
ATOM 1071 N N . ALA A 1 129 ? -21.201 6.014 35.976 1.00 90.56 129 ALA A N 1
ATOM 1072 C CA . ALA A 1 129 ? -20.434 4.780 36.150 1.00 90.56 129 ALA A CA 1
ATOM 1073 C C . ALA A 1 129 ? -18.989 4.915 35.627 1.00 90.56 129 ALA A C 1
ATOM 1075 O O . ALA A 1 129 ? -18.051 4.421 36.259 1.00 90.56 129 ALA A O 1
ATOM 1076 N N . TRP A 1 130 ? -18.796 5.628 34.508 1.00 91.12 130 TRP A N 1
ATOM 1077 C CA . TRP A 1 130 ? -17.467 5.967 33.991 1.00 91.12 130 TRP A CA 1
ATOM 1078 C C . TRP A 1 130 ? -16.686 6.851 34.968 1.00 91.12 130 TRP A C 1
ATOM 1080 O O . TRP A 1 130 ? -15.550 6.526 35.309 1.00 91.12 130 TRP A O 1
ATOM 1090 N N . LYS A 1 131 ? -17.287 7.951 35.445 1.00 90.62 131 LYS A N 1
ATOM 1091 C CA . LYS A 1 131 ? -16.652 8.883 36.393 1.00 90.62 131 LYS A CA 1
ATOM 1092 C C . LYS A 1 131 ? -16.258 8.186 37.691 1.00 90.62 131 LYS A C 1
ATOM 1094 O O . LYS A 1 131 ? -15.119 8.329 38.122 1.00 90.62 131 LYS A O 1
ATOM 1099 N N . THR A 1 132 ? -17.155 7.386 38.274 1.00 90.38 132 THR A N 1
ATOM 1100 C CA . THR A 1 132 ? -16.883 6.638 39.512 1.00 90.38 132 THR A CA 1
ATOM 1101 C C . THR A 1 132 ? -15.654 5.746 39.365 1.00 90.38 132 THR A C 1
ATOM 1103 O O . THR A 1 132 ? -14.770 5.768 40.220 1.00 90.38 132 THR A O 1
ATOM 1106 N N . LYS A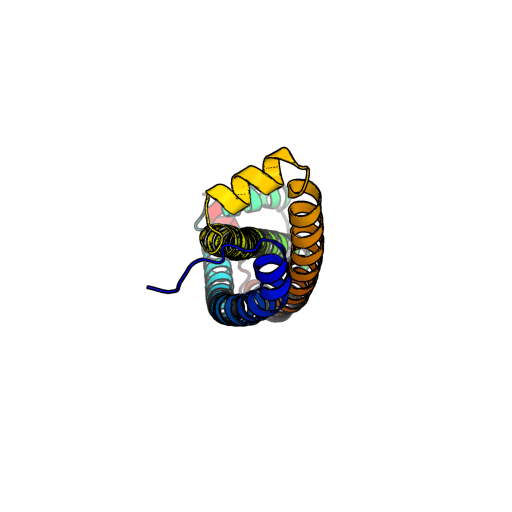 1 133 ? -15.559 4.992 38.265 1.00 88.56 133 LYS A N 1
ATOM 1107 C CA . LYS A 1 133 ? -14.414 4.107 38.023 1.00 88.56 133 LYS A CA 1
ATOM 1108 C C . LYS A 1 133 ? -13.150 4.863 37.651 1.00 88.56 133 LYS A C 1
ATOM 1110 O O . LYS A 1 133 ? -12.074 4.459 38.080 1.00 88.56 133 LYS A O 1
ATOM 1115 N N . ALA A 1 134 ? -13.261 5.975 36.932 1.00 85.88 134 ALA A N 1
ATOM 1116 C CA . ALA A 1 134 ? -12.122 6.841 36.659 1.00 85.88 134 ALA A CA 1
ATOM 1117 C C . ALA A 1 134 ? -11.493 7.388 37.944 1.00 85.88 134 ALA A C 1
ATOM 1119 O O . ALA A 1 134 ? -10.276 7.323 38.103 1.00 85.88 134 ALA A O 1
ATOM 1120 N N . SER A 1 135 ? -12.313 7.826 38.900 1.00 85.38 135 SER A N 1
ATOM 1121 C CA . SER A 1 135 ? -11.845 8.286 40.211 1.00 85.38 135 SER A CA 1
ATOM 1122 C C . SER A 1 135 ? -11.265 7.169 41.084 1.00 85.38 135 SER A C 1
ATOM 1124 O O . SER A 1 135 ? -10.453 7.451 41.958 1.00 85.38 135 SER A O 1
ATOM 1126 N N . SER A 1 136 ? -11.644 5.907 40.850 1.00 85.25 136 SER A N 1
ATOM 1127 C CA . SER A 1 136 ? -11.151 4.747 41.604 1.00 85.25 136 SER A CA 1
ATOM 1128 C C . SER A 1 136 ? -10.010 3.987 40.909 1.00 85.25 136 SER A C 1
ATOM 1130 O O . SER A 1 136 ? -9.737 2.847 41.281 1.00 85.25 136 SER A O 1
ATOM 1132 N N . GLY A 1 137 ? -9.393 4.556 39.866 1.00 79.69 137 GLY A N 1
ATOM 1133 C CA . GLY A 1 137 ? -8.274 3.936 39.142 1.00 79.69 137 GLY A CA 1
ATOM 1134 C C . GLY A 1 137 ? -8.653 2.864 38.109 1.00 79.69 137 GLY A C 1
ATOM 1135 O O . GLY A 1 137 ? -7.771 2.205 37.578 1.00 79.69 137 GLY A O 1
ATOM 1136 N N . GLY A 1 138 ? -9.934 2.692 37.771 1.00 78.06 138 GLY A N 1
ATOM 1137 C CA . GLY A 1 138 ? -10.402 1.705 36.784 1.00 78.06 138 GLY A CA 1
ATOM 1138 C C . GLY A 1 138 ? -10.038 2.016 35.325 1.00 78.06 138 GLY A C 1
ATOM 1139 O O . GLY A 1 138 ? -10.214 1.163 34.459 1.00 78.06 138 GLY A O 1
ATOM 1140 N N . LEU A 1 139 ? -9.519 3.214 35.029 1.00 85.56 139 LEU A N 1
ATOM 1141 C CA . LEU A 1 139 ? -9.080 3.566 33.672 1.00 85.56 139 LEU A CA 1
ATOM 1142 C C . LEU A 1 139 ? -7.890 2.728 33.204 1.00 85.56 139 LEU A C 1
ATOM 1144 O O . LEU A 1 139 ? -7.859 2.371 32.031 1.00 85.56 139 LEU A O 1
ATOM 1148 N N . SER A 1 140 ? -6.979 2.348 34.105 1.00 87.81 140 SER A N 1
ATOM 1149 C CA . SER A 1 140 ? -5.833 1.507 33.744 1.00 87.81 140 SER A CA 1
ATOM 1150 C C . SER A 1 140 ? -6.272 0.120 33.269 1.00 87.81 140 SER A C 1
ATOM 1152 O O . SER A 1 140 ? -5.771 -0.373 32.266 1.00 87.81 140 SER A O 1
ATOM 1154 N N . GLU A 1 141 ? -7.273 -0.483 33.921 1.00 88.56 141 GLU A N 1
ATOM 1155 C CA . GLU A 1 141 ? -7.845 -1.773 33.509 1.00 88.56 141 GLU A CA 1
ATOM 1156 C C . GLU A 1 141 ? -8.445 -1.698 32.096 1.00 88.56 141 GLU A C 1
ATOM 1158 O O . GLU A 1 141 ? -8.259 -2.599 31.272 1.00 88.56 141 GLU A O 1
ATOM 1163 N N . TRP A 1 142 ? -9.159 -0.608 31.800 1.00 90.56 142 TRP A N 1
ATOM 1164 C CA . TRP A 1 142 ? -9.714 -0.363 30.473 1.00 90.56 142 TRP A CA 1
ATOM 1165 C C . TRP A 1 142 ? -8.620 -0.158 29.423 1.00 90.56 142 TRP A C 1
ATOM 1167 O O . TRP A 1 142 ? -8.678 -0.777 28.360 1.00 90.56 142 TRP A O 1
ATOM 1177 N N . GLU A 1 143 ? -7.626 0.675 29.719 1.00 91.75 143 GLU A N 1
ATOM 1178 C CA . GLU A 1 143 ? -6.499 0.958 28.829 1.00 91.75 143 GLU A CA 1
ATOM 1179 C C . GLU A 1 143 ? -5.730 -0.321 28.506 1.00 91.75 143 GLU A C 1
ATOM 1181 O O . GLU A 1 143 ? -5.648 -0.685 27.333 1.00 91.75 143 GLU A O 1
ATOM 1186 N N . GLU A 1 144 ? -5.325 -1.091 29.520 1.00 92.06 144 GLU A N 1
ATOM 1187 C CA . GLU A 1 144 ? -4.645 -2.377 29.344 1.00 92.06 144 GLU A CA 1
ATOM 1188 C C . GLU A 1 144 ? -5.450 -3.364 28.492 1.00 92.06 144 GLU A C 1
ATOM 1190 O O . GLU A 1 144 ? -4.887 -4.096 27.669 1.00 92.06 144 GLU A O 1
ATOM 1195 N N . LEU A 1 145 ? -6.770 -3.431 28.698 1.00 91.50 145 LEU A N 1
ATOM 1196 C CA . LEU A 1 145 ? -7.639 -4.287 27.897 1.00 91.50 145 LEU A CA 1
ATOM 1197 C C . LEU A 1 145 ? -7.658 -3.823 26.439 1.00 91.50 145 LEU A C 1
ATOM 1199 O O . LEU A 1 145 ? -7.497 -4.650 25.535 1.00 91.50 145 LEU A O 1
ATOM 1203 N N . THR A 1 146 ? -7.857 -2.523 26.208 1.00 93.94 146 THR A N 1
ATOM 1204 C CA . THR A 1 146 ? -7.907 -1.968 24.853 1.00 93.94 146 THR A CA 1
ATOM 1205 C C . THR A 1 146 ? -6.574 -2.077 24.136 1.00 93.94 146 THR A C 1
ATOM 1207 O O . THR A 1 146 ? -6.575 -2.415 22.959 1.00 93.94 146 THR A O 1
ATOM 1210 N N . ASP A 1 147 ? -5.452 -1.913 24.826 1.00 94.44 147 ASP A N 1
ATOM 1211 C CA . ASP A 1 147 ? -4.121 -2.031 24.233 1.00 94.44 147 ASP A CA 1
ATOM 1212 C C . ASP A 1 147 ? -3.838 -3.475 23.820 1.00 94.44 147 ASP A C 1
ATOM 1214 O O . ASP A 1 147 ? -3.437 -3.735 22.686 1.00 94.44 147 ASP A O 1
ATOM 1218 N N . LYS A 1 148 ? -4.161 -4.453 24.679 1.00 93.50 148 LYS A N 1
ATOM 1219 C CA . LYS A 1 148 ? -4.062 -5.883 24.328 1.00 93.50 148 LYS A CA 1
ATOM 1220 C C . LYS A 1 148 ? -4.932 -6.235 23.118 1.00 93.50 148 LYS A C 1
ATOM 1222 O O . LYS A 1 148 ? -4.528 -7.048 22.284 1.00 93.50 148 LYS A O 1
ATOM 1227 N N . MET A 1 149 ? -6.128 -5.656 23.021 1.00 94.12 149 MET A N 1
ATOM 1228 C CA . MET A 1 149 ? -7.029 -5.844 21.879 1.00 94.12 149 MET A CA 1
ATOM 1229 C C . MET A 1 149 ? -6.515 -5.153 20.614 1.00 94.12 149 MET A C 1
ATOM 1231 O O . MET A 1 149 ? -6.599 -5.748 19.537 1.00 94.12 149 MET A O 1
ATOM 1235 N N . ASN A 1 150 ? -5.957 -3.949 20.739 1.00 94.50 150 ASN A N 1
ATOM 1236 C CA . ASN A 1 150 ? -5.379 -3.202 19.631 1.00 94.50 150 ASN A CA 1
ATOM 1237 C C . ASN A 1 150 ? -4.188 -3.958 19.047 1.00 94.50 150 ASN A C 1
ATOM 1239 O O . ASN A 1 150 ? -4.195 -4.254 17.864 1.00 94.50 150 ASN A O 1
ATOM 1243 N N . THR A 1 151 ? -3.249 -4.410 19.882 1.00 94.31 151 THR A N 1
ATOM 1244 C CA . THR A 1 151 ? -2.086 -5.195 19.438 1.00 94.31 151 THR A CA 1
ATOM 1245 C C . THR A 1 151 ? -2.493 -6.452 18.668 1.00 94.31 151 THR A C 1
ATOM 1247 O O . THR A 1 151 ? -1.923 -6.777 17.632 1.00 94.31 151 THR A O 1
ATOM 1250 N N . ARG A 1 152 ? -3.511 -7.186 19.138 1.00 91.19 152 ARG A N 1
ATOM 1251 C CA . ARG A 1 152 ? -4.015 -8.368 18.412 1.00 91.19 152 ARG A CA 1
ATOM 1252 C C . ARG A 1 152 ? -4.673 -7.998 17.087 1.00 91.19 152 ARG A C 1
ATOM 1254 O O . ARG A 1 152 ? -4.551 -8.739 16.114 1.00 91.19 152 ARG A O 1
ATOM 1261 N N . TYR A 1 153 ? -5.400 -6.886 17.077 1.00 91.81 153 TYR A N 1
ATOM 1262 C CA . TYR A 1 153 ? -6.079 -6.370 15.901 1.00 91.81 153 TYR A CA 1
ATOM 1263 C C . TYR A 1 153 ? -5.064 -5.921 14.842 1.00 91.81 153 TYR A C 1
ATOM 1265 O O . TYR A 1 153 ? -5.124 -6.415 13.719 1.00 91.81 153 TYR A O 1
ATOM 1273 N N . THR A 1 154 ? -4.080 -5.100 15.211 1.00 91.62 154 THR A N 1
ATOM 1274 C CA . THR A 1 154 ? -3.024 -4.614 14.313 1.00 91.62 154 THR A CA 1
ATOM 1275 C C . THR A 1 154 ? -2.171 -5.754 13.777 1.00 91.62 154 THR A C 1
ATOM 1277 O O . THR A 1 154 ? -2.016 -5.849 12.568 1.00 91.62 154 THR A O 1
ATOM 1280 N N . ASN A 1 155 ? -1.737 -6.702 14.619 1.00 91.75 155 ASN A N 1
ATOM 1281 C CA . ASN A 1 155 ? -0.922 -7.837 14.164 1.00 91.75 155 ASN A CA 1
ATOM 1282 C C . ASN A 1 155 ? -1.618 -8.668 13.073 1.00 91.75 155 ASN A C 1
ATOM 1284 O O . ASN A 1 155 ? -0.987 -9.114 12.118 1.00 91.75 155 ASN A O 1
ATOM 1288 N N . ASN A 1 156 ? -2.929 -8.894 13.201 1.00 89.81 156 ASN A N 1
ATOM 1289 C CA . ASN A 1 156 ? -3.686 -9.627 12.186 1.00 89.81 156 ASN A CA 1
ATOM 1290 C C . ASN A 1 156 ? -3.776 -8.841 10.866 1.00 89.81 156 ASN A C 1
ATOM 1292 O O . ASN A 1 156 ? -3.675 -9.407 9.780 1.00 89.81 156 ASN A O 1
ATOM 1296 N N . LEU A 1 157 ? -3.951 -7.526 10.962 1.00 92.19 157 LEU A N 1
ATOM 1297 C CA . LEU A 1 157 ? -4.077 -6.649 9.803 1.00 92.19 157 LEU A CA 1
ATOM 1298 C C . LEU A 1 157 ? -2.742 -6.410 9.096 1.00 92.19 157 LEU A C 1
ATOM 1300 O O . LEU A 1 157 ? -2.722 -6.364 7.870 1.00 92.19 157 LEU A O 1
ATOM 1304 N N . ASP A 1 158 ? -1.637 -6.339 9.834 1.00 93.06 158 ASP A N 1
ATOM 1305 C CA . ASP A 1 158 ? -0.292 -6.267 9.262 1.00 93.06 158 ASP A CA 1
ATOM 1306 C C . ASP A 1 158 ? 0.047 -7.540 8.482 1.00 93.06 158 ASP A C 1
ATOM 1308 O O . ASP A 1 158 ? 0.577 -7.456 7.374 1.00 93.06 158 ASP A O 1
ATOM 1312 N N . ASN A 1 159 ? -0.341 -8.717 8.989 1.00 93.31 159 ASN A N 1
ATOM 1313 C CA . ASN A 1 159 ? -0.212 -9.970 8.238 1.00 93.31 159 ASN A CA 1
ATOM 1314 C C . ASN A 1 159 ? -1.044 -9.946 6.948 1.00 93.31 159 ASN A C 1
ATOM 1316 O O . ASN A 1 159 ? -0.560 -10.337 5.887 1.00 93.31 159 ASN A O 1
ATOM 1320 N N . MET A 1 160 ? -2.288 -9.461 7.020 1.00 93.44 160 MET A N 1
ATOM 1321 C CA . MET A 1 160 ? -3.153 -9.324 5.845 1.00 93.44 160 MET A CA 1
ATOM 1322 C C . MET A 1 160 ? -2.540 -8.384 4.799 1.00 93.44 160 MET A C 1
ATOM 1324 O O . MET A 1 160 ? -2.491 -8.735 3.621 1.00 93.44 160 MET A O 1
ATOM 1328 N N . TRP A 1 161 ? -2.021 -7.230 5.227 1.00 96.81 161 TRP A N 1
ATOM 1329 C CA . TRP A 1 161 ? -1.317 -6.301 4.348 1.00 96.81 161 TRP A CA 1
ATOM 1330 C C . TRP A 1 161 ? -0.057 -6.924 3.746 1.00 96.81 161 TRP A C 1
ATOM 1332 O O . TRP A 1 161 ? 0.165 -6.789 2.550 1.00 96.81 161 TRP A O 1
ATOM 1342 N N . SER A 1 162 ? 0.754 -7.622 4.544 1.00 96.06 162 SER A N 1
ATOM 1343 C CA . SER A 1 162 ? 1.994 -8.250 4.076 1.00 96.06 162 SER A CA 1
ATOM 1344 C C . SER A 1 162 ? 1.744 -9.289 2.983 1.00 96.06 162 SER A C 1
ATOM 1346 O O . SER A 1 162 ? 2.487 -9.339 2.002 1.00 96.06 162 SER A O 1
ATOM 1348 N N . HIS A 1 163 ? 0.690 -10.097 3.116 1.00 95.31 163 HIS A N 1
ATOM 1349 C CA . HIS A 1 163 ? 0.294 -11.025 2.058 1.00 95.31 163 HIS A CA 1
ATOM 1350 C C . HIS A 1 163 ? -0.187 -10.286 0.811 1.00 95.31 163 HIS A C 1
ATOM 1352 O O . HIS A 1 163 ? 0.258 -10.603 -0.287 1.00 95.31 163 HIS A O 1
ATOM 1358 N N . PHE A 1 164 ? -1.033 -9.271 0.982 1.00 96.81 164 PHE A N 1
ATOM 1359 C CA . PHE A 1 164 ? -1.551 -8.487 -0.133 1.00 96.81 164 PHE A CA 1
ATOM 1360 C C . PHE A 1 164 ? -0.454 -7.736 -0.900 1.00 96.81 164 PHE A C 1
ATOM 1362 O O . PHE A 1 164 ? -0.429 -7.765 -2.126 1.00 96.81 164 PHE A O 1
ATOM 1369 N N . SER A 1 165 ? 0.476 -7.081 -0.203 1.00 96.88 165 SER A N 1
ATOM 1370 C CA . SER A 1 165 ? 1.556 -6.329 -0.845 1.00 96.88 165 SER A CA 1
ATOM 1371 C C . SER A 1 165 ? 2.513 -7.245 -1.599 1.00 96.88 165 SER A C 1
ATOM 1373 O O . SER A 1 165 ? 3.015 -6.860 -2.652 1.00 96.88 165 SER A O 1
ATOM 1375 N N . ARG A 1 166 ? 2.733 -8.469 -1.105 1.00 97.12 166 ARG A N 1
ATOM 1376 C CA . ARG A 1 166 ? 3.498 -9.490 -1.826 1.00 97.12 166 ARG A CA 1
ATOM 1377 C C . ARG A 1 166 ? 2.832 -9.860 -3.150 1.00 97.12 166 ARG A C 1
ATOM 1379 O O . ARG A 1 166 ? 3.544 -9.978 -4.139 1.00 97.12 166 ARG A O 1
ATOM 1386 N N . ASP A 1 167 ? 1.507 -9.994 -3.180 1.00 96.56 167 ASP A N 1
ATOM 1387 C CA . ASP A 1 167 ? 0.775 -10.259 -4.425 1.00 96.56 167 ASP A CA 1
ATOM 1388 C C . ASP A 1 167 ? 0.913 -9.085 -5.414 1.00 96.56 167 ASP A C 1
ATOM 1390 O O . ASP A 1 167 ? 1.115 -9.301 -6.603 1.00 96.56 167 ASP A O 1
ATOM 1394 N N . LEU A 1 168 ? 0.884 -7.832 -4.937 1.00 97.44 168 LEU A N 1
ATOM 1395 C CA . LEU A 1 168 ? 1.128 -6.671 -5.808 1.00 97.44 168 LEU A CA 1
ATOM 1396 C C . LEU A 1 168 ? 2.545 -6.676 -6.400 1.00 97.44 168 LEU A C 1
ATOM 1398 O O . LEU A 1 168 ? 2.719 -6.389 -7.581 1.00 97.44 168 LEU A O 1
ATOM 1402 N N . PHE A 1 169 ? 3.561 -7.014 -5.602 1.00 97.19 169 PHE A N 1
ATOM 1403 C CA . PHE A 1 169 ? 4.929 -7.128 -6.113 1.00 97.19 169 PHE A CA 1
ATOM 1404 C C . PHE A 1 169 ? 5.091 -8.284 -7.094 1.00 97.19 169 PHE A C 1
ATOM 1406 O O . PHE A 1 169 ? 5.785 -8.118 -8.090 1.00 97.19 169 PHE A O 1
ATOM 1413 N N . PHE A 1 170 ? 4.414 -9.408 -6.860 1.00 96.69 170 PHE A N 1
ATOM 1414 C CA . PHE A 1 170 ? 4.377 -10.506 -7.820 1.00 96.69 170 PHE A CA 1
ATOM 1415 C C . PHE A 1 170 ? 3.817 -10.039 -9.172 1.00 96.69 170 PHE A C 1
ATOM 1417 O O . PHE A 1 170 ? 4.473 -10.219 -10.191 1.00 96.69 170 PHE A O 1
ATOM 1424 N N . ASN A 1 171 ? 2.687 -9.324 -9.175 1.00 95.56 171 ASN A N 1
ATOM 1425 C CA . ASN A 1 171 ? 2.115 -8.768 -10.406 1.00 95.56 171 ASN A CA 1
ATOM 1426 C C . ASN A 1 171 ? 3.065 -7.778 -11.104 1.00 95.56 171 ASN A C 1
ATOM 1428 O O . ASN A 1 171 ? 3.150 -7.757 -12.329 1.00 95.56 171 ASN A O 1
ATOM 1432 N N . PHE A 1 172 ? 3.797 -6.951 -10.349 1.00 97.56 172 PHE A N 1
ATOM 1433 C CA . PHE A 1 172 ? 4.827 -6.074 -10.919 1.00 97.56 172 PHE A CA 1
ATOM 1434 C C . PHE A 1 172 ? 5.985 -6.870 -11.543 1.00 97.56 172 PHE A C 1
ATOM 1436 O O . PHE A 1 172 ? 6.495 -6.501 -12.605 1.00 97.56 172 PHE A O 1
ATOM 1443 N N . ASP A 1 173 ? 6.417 -7.947 -10.891 1.00 96.75 173 ASP A N 1
ATOM 1444 C CA . ASP A 1 173 ? 7.498 -8.807 -11.372 1.00 96.75 173 ASP A CA 1
ATOM 1445 C C . ASP A 1 173 ? 7.092 -9.613 -12.618 1.00 96.75 173 ASP A C 1
ATOM 1447 O O . ASP A 1 173 ? 7.968 -9.943 -13.416 1.00 96.75 173 ASP A O 1
ATOM 1451 N N . GLU A 1 174 ? 5.796 -9.868 -12.828 1.00 96.19 174 GLU A N 1
ATOM 1452 C CA . GLU A 1 174 ? 5.251 -10.418 -14.080 1.00 96.19 174 GLU A CA 1
ATOM 1453 C C . GLU A 1 174 ? 5.113 -9.354 -15.178 1.00 96.19 174 GLU A C 1
ATOM 1455 O O . GLU A 1 174 ? 5.506 -9.587 -16.318 1.00 96.19 174 GLU A O 1
ATOM 1460 N N . TRP A 1 175 ? 4.616 -8.163 -14.840 1.00 97.75 175 TRP A N 1
ATOM 1461 C CA . TRP A 1 175 ? 4.398 -7.073 -15.798 1.00 97.75 175 TRP A CA 1
ATOM 1462 C C . TRP A 1 175 ? 5.703 -6.448 -16.314 1.00 97.75 175 TRP A C 1
ATOM 1464 O O . TRP A 1 175 ? 5.837 -6.140 -17.500 1.00 97.75 175 TRP A O 1
ATOM 1474 N N . SER A 1 176 ? 6.682 -6.228 -15.431 1.00 97.69 176 SER A N 1
ATOM 1475 C CA . SER A 1 176 ? 7.875 -5.450 -15.783 1.00 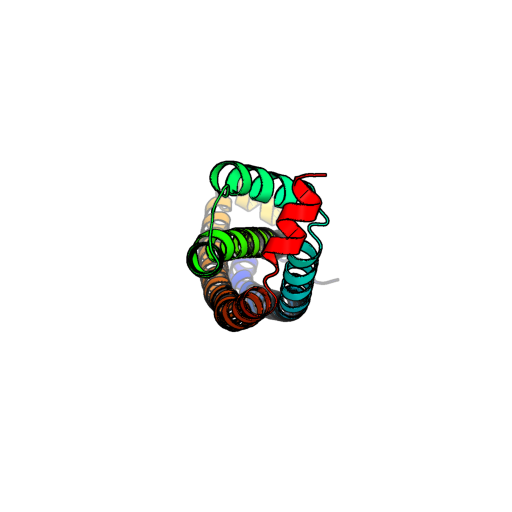97.69 176 SER A CA 1
ATOM 1476 C C . SER A 1 176 ? 8.730 -6.089 -16.884 1.00 97.69 176 SER A C 1
ATOM 1478 O O . SER A 1 176 ? 9.139 -5.352 -17.781 1.00 97.69 176 SER A O 1
ATOM 1480 N N . PRO A 1 177 ? 8.999 -7.412 -16.915 1.00 97.00 177 PRO A N 1
ATOM 1481 C CA . PRO A 1 177 ? 9.756 -8.018 -18.007 1.00 97.00 177 PRO A CA 1
ATOM 1482 C C . PRO A 1 177 ? 9.082 -7.841 -19.371 1.00 97.00 177 PRO A C 1
ATOM 1484 O O . PRO A 1 177 ? 9.777 -7.550 -20.340 1.00 97.00 177 PRO A O 1
ATOM 1487 N N . GLU A 1 178 ? 7.753 -7.958 -19.442 1.00 96.94 178 GLU A N 1
ATOM 1488 C CA . GLU A 1 178 ? 7.000 -7.823 -20.696 1.00 96.94 178 GLU A CA 1
ATOM 1489 C C . GLU A 1 178 ? 7.146 -6.419 -21.293 1.00 96.94 178 GLU A C 1
ATOM 1491 O O . GLU A 1 178 ? 7.466 -6.256 -22.474 1.00 96.94 178 GLU A O 1
ATOM 1496 N N . VAL A 1 179 ? 6.972 -5.385 -20.467 1.00 97.56 179 VAL A N 1
ATOM 1497 C CA . VAL A 1 179 ? 7.089 -3.989 -20.911 1.00 97.56 179 VAL A CA 1
ATOM 1498 C C . VAL A 1 179 ? 8.530 -3.618 -21.255 1.00 97.56 179 VAL A C 1
ATOM 1500 O O . VAL A 1 179 ? 8.771 -2.914 -22.239 1.00 97.56 179 VAL A O 1
ATOM 1503 N N . LEU A 1 180 ? 9.502 -4.093 -20.474 1.00 97.75 180 LEU A N 1
ATOM 1504 C CA . LEU A 1 180 ? 10.915 -3.817 -20.734 1.00 97.75 180 LEU A CA 1
ATOM 1505 C C . LEU A 1 180 ? 11.381 -4.462 -22.043 1.00 97.75 180 LEU A C 1
ATOM 1507 O O . LEU A 1 180 ? 12.087 -3.806 -22.808 1.00 97.75 180 LEU A O 1
ATOM 1511 N N . GLU A 1 181 ? 10.964 -5.698 -22.331 1.00 98.06 181 GLU A N 1
ATOM 1512 C CA . GLU A 1 181 ? 11.293 -6.366 -23.595 1.00 98.06 181 GLU A CA 1
ATOM 1513 C C . GLU A 1 181 ? 10.664 -5.626 -24.781 1.00 98.06 181 GLU A C 1
ATOM 1515 O O . GLU A 1 181 ? 11.358 -5.298 -25.743 1.00 98.06 181 GLU A O 1
ATOM 1520 N N . LYS A 1 182 ? 9.395 -5.217 -24.661 1.00 97.56 182 LYS A N 1
ATOM 1521 C CA . LYS A 1 182 ? 8.724 -4.371 -25.660 1.00 97.56 182 LYS A CA 1
ATOM 1522 C C . LYS A 1 182 ? 9.500 -3.082 -25.950 1.00 97.56 182 LYS A C 1
ATOM 1524 O O . LYS A 1 182 ? 9.660 -2.709 -27.112 1.00 97.56 182 LYS A O 1
ATOM 1529 N N . TRP A 1 183 ? 9.989 -2.386 -24.922 1.00 97.62 183 TRP A N 1
ATOM 1530 C CA . TRP A 1 183 ? 10.785 -1.165 -25.108 1.00 97.62 183 TRP A CA 1
ATOM 1531 C C . TRP A 1 183 ? 12.174 -1.423 -25.690 1.00 97.62 183 TRP A C 1
ATOM 1533 O O . TRP A 1 183 ? 12.712 -0.547 -26.376 1.00 97.62 183 TRP A O 1
ATOM 1543 N N . ILE A 1 184 ? 12.751 -2.597 -25.433 1.00 97.62 184 ILE A N 1
ATOM 1544 C CA . ILE A 1 184 ? 14.012 -3.029 -26.036 1.00 97.62 184 ILE A CA 1
ATOM 1545 C C . ILE A 1 184 ? 13.836 -3.272 -27.529 1.00 97.62 184 ILE A C 1
ATOM 1547 O O . ILE A 1 184 ? 14.536 -2.654 -28.333 1.00 97.62 184 ILE A O 1
ATOM 1551 N N . GLU A 1 185 ? 12.855 -4.087 -27.908 1.00 97.50 185 GLU A N 1
ATOM 1552 C CA . GLU A 1 185 ? 12.551 -4.397 -29.307 1.00 97.50 185 GLU A CA 1
ATOM 1553 C C . GLU A 1 185 ? 12.226 -3.130 -30.108 1.00 97.50 185 GLU A C 1
ATOM 1555 O O . GLU A 1 185 ? 12.694 -2.951 -31.236 1.00 97.50 185 GLU A O 1
ATOM 1560 N N . SER A 1 186 ? 11.469 -2.204 -29.511 1.00 96.88 186 SER A N 1
ATOM 1561 C CA . SER A 1 186 ? 11.095 -0.941 -30.153 1.00 96.88 186 SER A CA 1
ATOM 1562 C C . SER A 1 186 ? 12.184 0.133 -30.102 1.00 96.88 186 SER A C 1
ATOM 1564 O O . SER A 1 186 ? 11.972 1.235 -30.620 1.00 96.88 186 SER A O 1
ATOM 1566 N N . LYS A 1 187 ? 13.325 -0.140 -29.455 1.00 96.00 187 LYS A N 1
ATOM 1567 C CA . LYS A 1 187 ? 14.406 0.823 -29.191 1.00 96.00 187 LYS A CA 1
ATOM 1568 C C . LYS A 1 187 ? 13.881 2.145 -28.626 1.00 96.00 187 LYS A C 1
ATOM 1570 O O . LYS A 1 187 ? 14.188 3.230 -29.139 1.00 96.00 187 LYS A O 1
ATOM 1575 N N . GLN A 1 188 ? 13.052 2.060 -27.585 1.00 94.88 188 GLN A N 1
ATOM 1576 C CA . GLN A 1 188 ? 12.315 3.193 -27.009 1.00 94.88 188 GLN A CA 1
ATOM 1577 C C . GLN A 1 188 ? 13.230 4.360 -26.594 1.00 94.88 188 GLN A C 1
ATOM 1579 O O . GLN A 1 188 ? 12.829 5.525 -26.671 1.00 94.88 188 GLN A O 1
ATOM 1584 N N . TRP A 1 189 ? 14.492 4.079 -26.260 1.00 92.38 189 TRP A N 1
ATOM 1585 C CA . TRP A 1 189 ? 15.508 5.092 -25.963 1.00 92.38 189 TRP A CA 1
ATOM 1586 C C . TRP A 1 189 ? 15.702 6.127 -27.068 1.00 92.38 189 TRP A C 1
ATOM 1588 O O . TRP A 1 189 ? 15.954 7.289 -26.760 1.00 92.38 189 TRP A O 1
ATOM 1598 N N . ASN A 1 190 ? 15.494 5.784 -28.340 1.00 91.44 190 ASN A N 1
ATOM 1599 C CA . ASN A 1 190 ? 15.554 6.766 -29.426 1.00 91.44 190 ASN A CA 1
ATOM 1600 C C . ASN A 1 190 ? 14.517 7.886 -29.245 1.00 91.44 190 ASN A C 1
ATOM 1602 O O . ASN A 1 190 ? 14.781 9.049 -29.563 1.00 91.44 190 ASN A O 1
ATOM 1606 N N . GLN A 1 191 ? 13.338 7.557 -28.708 1.00 90.25 191 GLN A N 1
ATOM 1607 C CA . GLN A 1 191 ? 12.312 8.547 -28.393 1.00 90.25 191 GLN A CA 1
ATOM 1608 C C . GLN A 1 191 ? 12.664 9.344 -27.135 1.00 90.25 191 GLN A C 1
ATOM 1610 O O . GLN A 1 191 ? 12.514 10.568 -27.149 1.00 90.25 191 GLN A O 1
ATOM 1615 N N . TRP A 1 192 ? 13.164 8.684 -26.084 1.00 90.94 192 TRP A N 1
ATOM 1616 C CA . TRP A 1 192 ? 13.614 9.351 -24.856 1.00 90.94 192 TRP A CA 1
ATOM 1617 C C . TRP A 1 192 ? 14.707 10.381 -25.149 1.00 90.94 192 TRP A C 1
ATOM 1619 O O . TRP A 1 192 ? 14.542 11.558 -24.833 1.00 90.94 192 TRP A O 1
ATOM 1629 N N . VAL A 1 193 ? 15.763 9.977 -25.865 1.00 88.06 193 VAL A N 1
ATOM 1630 C CA . VAL A 1 193 ? 16.865 10.850 -26.300 1.00 88.06 193 VAL A CA 1
ATOM 1631 C C . VAL A 1 193 ? 16.328 12.057 -27.068 1.00 88.06 193 VAL A C 1
ATOM 1633 O O . VAL A 1 193 ? 16.707 13.193 -26.787 1.00 88.06 193 VAL A O 1
ATOM 1636 N N . LYS A 1 194 ? 15.418 11.832 -28.026 1.00 86.56 194 LYS A N 1
ATOM 1637 C CA . LYS A 1 194 ? 14.834 12.903 -28.845 1.00 86.56 194 LYS A CA 1
ATOM 1638 C C . LYS A 1 194 ? 13.991 13.883 -28.031 1.00 86.56 194 LYS A C 1
ATOM 1640 O O . LYS A 1 194 ? 13.920 15.049 -28.405 1.00 86.56 194 LYS A O 1
ATOM 1645 N N . LYS A 1 195 ? 13.297 13.429 -26.986 1.00 82.38 195 LYS A N 1
ATOM 1646 C CA . LYS A 1 195 ? 12.474 14.303 -26.138 1.00 82.38 195 LYS A CA 1
ATOM 1647 C C . LYS A 1 195 ? 13.308 15.116 -25.161 1.00 82.38 195 LYS A C 1
ATOM 1649 O O . LYS A 1 195 ? 13.009 16.284 -24.972 1.00 82.38 195 LYS A O 1
ATOM 1654 N N . VAL A 1 196 ? 14.338 14.508 -24.588 1.00 81.75 196 VAL A N 1
ATOM 1655 C CA . VAL A 1 196 ? 15.159 15.127 -23.543 1.00 81.75 196 VAL A CA 1
ATOM 1656 C C . VAL A 1 196 ? 16.213 16.086 -24.108 1.00 81.75 196 VAL A C 1
ATOM 1658 O O . VAL A 1 196 ? 16.576 17.053 -23.452 1.00 81.75 196 VAL A O 1
ATOM 1661 N N . ARG A 1 197 ? 16.705 15.849 -25.332 1.00 76.06 197 ARG A N 1
ATOM 1662 C CA . ARG A 1 197 ? 17.692 16.724 -26.001 1.00 76.06 197 ARG A CA 1
ATOM 1663 C C . ARG A 1 197 ? 17.069 17.819 -26.879 1.00 76.06 197 ARG A C 1
ATOM 1665 O O . ARG A 1 197 ? 17.786 18.433 -27.668 1.00 76.06 197 ARG A O 1
ATOM 1672 N N . LYS A 1 198 ? 15.751 18.006 -26.806 1.00 62.28 198 LYS A N 1
ATOM 1673 C CA . LYS A 1 198 ? 15.052 19.147 -27.412 1.00 62.28 198 LYS A CA 1
ATOM 1674 C C . LYS A 1 198 ? 15.075 20.331 -26.463 1.00 62.28 198 LYS A C 1
ATOM 1676 O O . LYS A 1 198 ? 15.226 21.453 -26.987 1.00 62.28 198 LYS A O 1
#

Sequence (198 aa):
MRQKASSWDAWLKGTKKDYENLKCFAKGNLYDWLCSVRDSFELYLQSLESKWTSCSDNTTTVFLCECLAESSGWGDPQWESWVKKELKEQLKTEAQAWISTKKKDFDGLTSKYFSLWKDHRRKELEEEAWKTKASSGGLSEWEELTDKMNTRYTNNLDNMWSHFSRDLFFNFDEWSPEVLEKWIESKQWNQWVKKVRK

InterPro domains:
  IPR022089 Tryptophan/threonine-rich plasmodium antigen, C-terminal [PF12319] (8-133)
  IPR022089 Tryptophan/threonine-rich plasmodium antigen, C-terminal [PF12319] (140-192)

Radius of gyration: 26.09 Å; chains: 1; bounding box: 61×30×72 Å

Foldseek 3Di:
DDAFDQDPVVLVVCLVVLLVVLLVVLVVVLVVVLVVVVVVLVVVLVVLLVCLLQVPDPVSLVVLLVVVVPCVPDDLVNVLVCLVPVVLVVSVVVSVVVLVVVVVVLVVSLVVSLVVSLVVSVVSHDPVSVVVCVVVVVVVVVVVVSVVSSVVSVVVSVVVSVVSVVVSVVVSVVSSVVSSVVCSVVVSVVVSCVVSVD

Organism: NCBI:txid1035514

pLDDT: mean 91.62, std 7.13, range [44.84, 98.06]